Protein AF-0000000066512842 (afdb_homodimer)

Solvent-accessible surface area (backbone atoms only — not comparable to full-atom values): 14320 Å² total; per-residue (Å²): 136,76,82,69,73,73,74,69,81,71,66,89,70,79,69,64,55,90,86,19,55,79,54,41,71,62,49,30,52,51,49,49,52,49,48,51,70,72,46,58,88,55,72,71,48,79,92,46,45,62,59,51,50,51,50,51,48,50,52,48,52,56,54,53,60,70,68,48,52,58,54,53,30,37,37,36,39,38,36,39,31,46,55,52,101,60,62,69,47,77,52,70,49,70,55,66,55,77,87,62,30,50,58,27,65,48,74,49,75,48,87,36,29,35,38,38,39,38,36,39,38,40,60,44,84,132,78,82,69,74,74,74,70,81,72,67,89,69,79,70,65,56,90,85,20,54,78,52,42,70,63,49,30,51,51,49,48,51,50,46,51,69,74,47,58,88,53,72,71,47,78,90,48,46,63,59,50,48,51,50,52,48,51,53,46,50,56,54,53,61,70,66,49,51,59,55,54,31,37,38,37,39,37,38,39,32,48,53,52,100,60,62,68,49,76,53,69,48,71,54,66,55,76,88,62,29,50,58,27,62,49,73,48,75,48,87,36,29,34,36,39,39,38,37,38,38,42,59,43,85

Nearest PDB structures (foldseek):
  8glv-assembly1_AS  TM=9.798E-01  e=1.163E-11  Chlamydomonas reinhardtii
  8j07-assembly1_r7  TM=9.690E-01  e=1.819E-11  Homo sapiens
  8glv-assembly1_Lr  TM=9.404E-01  e=2.505E-10  Chlamydomonas reinhardtii
  8rgi-assembly1_B  TM=9.316E-01  e=7.431E-10  Homo sapiens
  8bwy-assembly1_N  TM=9.334E-01  e=2.350E-09  Chlamydomonas reinhardtii

pLDDT: mean 86.46, std 18.34, range [25.98, 98.62]

InterPro domains:
  IPR005334 Dynein light chain Tctex-1-like [PF03645] (29-120)
  IPR005334 Dynein light chain Tctex-1-like [PTHR21255] (20-124)
  IPR038586 Tctex-1-like superfamily [G3DSA:3.30.1140.40] (26-123)

Secondary structure (DSSP, 8-state):
--------------PPPTT-S--HHHHHHHHHHHHHHHTTT----HHHHHHHHHHHHHHHHHHHHHTT-TTEEEEEEEEEEES-S--EEEEEEEES-TTT-EEEEEEEE-SSEEEEEEEEEEE--/--------------PPPTT-S--HHHHHHHHHHHHHHHTTT----HHHHHHHHHHHHHHHHHHHHHTT-TTEEEEEEEEEEESSS--EEEEEEEES-TTT-EEEEEEEE-SSEEEEEEEEEEE--

Structure (mmCIF, N/CA/C/O backbone):
data_AF-0000000066512842-model_v1
#
loop_
_entity.id
_entity.type
_entity.pdbx_description
1 polymer 'Dynein light chain'
#
loop_
_atom_site.group_PDB
_atom_site.id
_atom_site.type_symbol
_atom_site.label_atom_id
_atom_site.label_alt_id
_atom_site.label_comp_id
_atom_site.label_asym_id
_atom_site.label_entity_id
_atom_site.label_seq_id
_atom_site.pdbx_PDB_ins_code
_atom_site.Cartn_x
_atom_site.Cartn_y
_atom_site.Cartn_z
_atom_site.occupancy
_atom_site.B_iso_or_equiv
_atom_site.auth_seq_id
_atom_site.auth_comp_id
_atom_site.auth_asym_id
_atom_site.auth_atom_id
_atom_site.pdbx_PDB_model_num
ATOM 1 N N . MET A 1 1 ? 20.828 2.523 29.781 1 26.56 1 MET A N 1
ATOM 2 C CA . MET A 1 1 ? 20.906 3.518 28.719 1 26.56 1 MET A CA 1
ATOM 3 C C . MET A 1 1 ? 19.688 3.434 27.797 1 26.56 1 MET A C 1
ATOM 5 O O . MET A 1 1 ? 19.625 2.574 26.922 1 26.56 1 MET A O 1
ATOM 9 N N . THR A 1 2 ? 18.5 3.771 28.406 1 30.31 2 THR A N 1
ATOM 10 C CA . THR A 1 2 ? 17.109 3.594 28.047 1 30.31 2 THR A CA 1
ATOM 11 C C . THR A 1 2 ? 16.797 4.32 26.734 1 30.31 2 THR A C 1
ATOM 13 O O . THR A 1 2 ? 17.125 5.496 26.578 1 30.31 2 THR A O 1
ATOM 16 N N . ASN A 1 3 ? 17.062 3.697 25.625 1 31.64 3 ASN A N 1
ATOM 17 C CA . ASN A 1 3 ? 16.891 4.289 24.297 1 31.64 3 ASN A CA 1
ATOM 18 C C . ASN A 1 3 ? 15.609 5.117 24.219 1 31.64 3 ASN A C 1
ATOM 20 O O . ASN A 1 3 ? 14.508 4.562 24.219 1 31.64 3 ASN A O 1
ATOM 24 N N . GLU A 1 4 ? 15.523 6.258 24.953 1 27.8 4 GLU A N 1
ATOM 25 C CA . GLU A 1 4 ? 14.414 7.211 25.031 1 27.8 4 GLU A CA 1
ATOM 26 C C . GLU A 1 4 ? 14.008 7.695 23.641 1 27.8 4 GLU A C 1
ATOM 28 O O . GLU A 1 4 ? 14.812 8.305 22.922 1 27.8 4 GLU A O 1
ATOM 33 N N . TYR A 1 5 ? 13.438 6.852 22.859 1 36.25 5 TYR A N 1
ATOM 34 C CA . TYR A 1 5 ? 12.766 7.301 21.641 1 36.25 5 TYR A CA 1
ATOM 35 C C . TYR A 1 5 ? 12.055 8.625 21.859 1 36.25 5 TYR A C 1
ATOM 37 O O . TYR A 1 5 ? 11.266 8.766 22.812 1 36.25 5 TYR A O 1
ATOM 45 N N . TYR A 1 6 ? 12.75 9.688 21.969 1 33.19 6 TYR A N 1
ATOM 46 C CA . TYR A 1 6 ? 12.172 11.008 22.172 1 33.19 6 TYR A CA 1
ATOM 47 C C . TYR A 1 6 ? 10.93 11.211 21.312 1 33.19 6 TYR A C 1
ATOM 49 O O . TYR A 1 6 ? 10.977 11.039 20.094 1 33.19 6 TYR A O 1
ATOM 57 N N . GLU A 1 7 ? 9.797 10.883 21.875 1 37.22 7 GLU A N 1
ATOM 58 C CA . GLU A 1 7 ? 8.477 11.258 21.375 1 37.22 7 GLU A CA 1
ATOM 59 C C . GLU A 1 7 ? 8.422 12.742 21.016 1 37.22 7 GLU A C 1
ATOM 61 O O . GLU A 1 7 ? 8.617 13.602 21.875 1 37.22 7 GLU A O 1
ATOM 66 N N . ALA A 1 8 ? 9.07 13.156 19.984 1 40.56 8 ALA A N 1
ATOM 67 C CA . ALA A 1 8 ? 8.984 14.555 19.578 1 40.56 8 ALA A CA 1
ATOM 68 C C . ALA A 1 8 ? 7.613 15.141 19.922 1 40.56 8 ALA A C 1
ATOM 70 O O . ALA A 1 8 ? 6.594 14.461 19.797 1 40.56 8 ALA A O 1
ATOM 71 N N . ARG A 1 9 ? 7.5 16.094 20.75 1 39.47 9 ARG A N 1
ATOM 72 C CA . ARG A 1 9 ? 6.359 16.922 21.141 1 39.47 9 ARG A CA 1
ATOM 73 C C . ARG A 1 9 ? 5.539 17.328 19.922 1 39.47 9 ARG A C 1
ATOM 75 O O . ARG A 1 9 ? 6.055 17.969 19 1 39.47 9 ARG A O 1
ATOM 82 N N . ARG A 1 10 ? 4.68 16.391 19.328 1 43.25 10 ARG A N 1
ATOM 83 C CA . ARG A 1 10 ? 3.732 16.688 18.266 1 43.25 10 ARG A CA 1
ATOM 84 C C . ARG A 1 10 ? 3.029 18.016 18.516 1 43.25 10 ARG A C 1
ATOM 86 O O . ARG A 1 10 ? 2.508 18.25 19.594 1 43.25 10 ARG A O 1
ATOM 93 N N . SER A 1 11 ? 3.455 19.109 18.078 1 42.5 11 SER A N 1
ATOM 94 C CA . SER A 1 11 ? 2.607 20.297 18.156 1 42.5 11 SER A CA 1
ATOM 95 C C . SER A 1 11 ? 1.129 19.922 18.109 1 42.5 11 SER A C 1
ATOM 97 O O . SER A 1 11 ? 0.774 18.812 17.703 1 42.5 11 SER A O 1
ATOM 99 N N . SER A 1 12 ? 0.059 20.797 18.484 1 45.06 12 SER A N 1
ATOM 100 C CA . SER A 1 12 ? -1.377 20.656 18.703 1 45.06 12 SER A CA 1
ATOM 101 C C . SER A 1 12 ? -2.043 19.938 17.531 1 45.06 12 SER A C 1
ATOM 103 O O . SER A 1 12 ? -2.186 20.5 16.453 1 45.06 12 SER A O 1
ATOM 105 N N . ILE A 1 13 ? -1.678 18.734 17.156 1 54.12 13 ILE A N 1
ATOM 106 C CA . ILE A 1 13 ? -2.404 17.953 16.172 1 54.12 13 ILE A CA 1
ATOM 107 C C . ILE A 1 13 ? -3.906 18.172 16.328 1 54.12 13 ILE A C 1
ATOM 109 O O . ILE A 1 13 ? -4.461 17.969 17.406 1 54.12 13 ILE A O 1
ATOM 113 N N . THR A 1 14 ? -4.445 19.141 15.672 1 66.88 14 THR A N 1
ATOM 114 C CA . THR A 1 14 ? -5.898 19.25 15.648 1 66.88 14 THR A CA 1
ATOM 115 C C . THR A 1 14 ? -6.543 17.922 15.281 1 66.88 14 THR A C 1
ATOM 117 O O . THR A 1 14 ? -6.148 17.281 14.305 1 66.88 14 THR A O 1
ATOM 120 N N . LEU A 1 15 ? -7.008 17.188 16.234 1 73.88 15 LEU A N 1
ATOM 121 C CA . LEU A 1 15 ? -7.77 15.953 16.047 1 73.88 15 LEU A CA 1
ATOM 122 C C . LEU A 1 15 ? -8.922 16.172 15.07 1 73.88 15 LEU A C 1
ATOM 124 O O . LEU A 1 15 ? -9.406 17.281 14.914 1 73.88 15 LEU A O 1
ATOM 128 N N . PRO A 1 16 ? -9.172 15.156 14.328 1 75.56 16 PRO A N 1
ATOM 129 C CA . PRO A 1 16 ? -10.328 15.289 13.43 1 75.56 16 PRO A CA 1
ATOM 130 C C . PRO A 1 16 ? -11.594 15.734 14.156 1 75.56 16 PRO A C 1
ATOM 132 O O . PRO A 1 16 ? -11.789 15.391 15.328 1 75.56 16 PRO A O 1
ATOM 135 N N . LEU A 1 17 ? -12.328 16.516 13.469 1 79.44 17 LEU A N 1
ATOM 136 C CA . LEU A 1 17 ? -13.633 16.875 14.008 1 79.44 17 LEU A CA 1
ATOM 137 C C . LEU A 1 17 ? -14.516 15.641 14.164 1 79.44 17 LEU A C 1
ATOM 139 O O . LEU A 1 17 ? -14.336 14.648 13.461 1 79.44 17 LEU A O 1
ATOM 143 N N . PRO A 1 18 ? -15.383 15.672 15.141 1 80.06 18 PRO A N 1
ATOM 144 C CA . PRO A 1 18 ? -16.297 14.531 15.297 1 80.06 18 PRO A CA 1
ATOM 145 C C . PRO A 1 18 ? -17 14.156 13.992 1 80.06 18 PRO A C 1
ATOM 147 O O . PRO A 1 18 ? -17.484 15.039 13.273 1 80.06 18 PRO A O 1
ATOM 150 N N . GLY A 1 19 ? -16.953 12.922 13.672 1 81.69 19 GLY A N 1
ATOM 151 C CA . GLY A 1 19 ? -17.656 12.438 12.492 1 81.69 19 GLY A CA 1
ATOM 152 C C . GLY A 1 19 ? -16.797 12.484 11.234 1 81.69 19 GLY A C 1
ATOM 153 O O . GLY A 1 19 ? -17.219 12 10.18 1 81.69 19 GLY A O 1
ATOM 154 N N . THR A 1 20 ? -15.695 13.062 11.367 1 86.94 20 THR A N 1
ATOM 155 C CA . THR A 1 20 ? -14.906 13.227 10.148 1 86.94 20 THR A CA 1
ATOM 156 C C . THR A 1 20 ? -13.664 12.344 10.195 1 86.94 20 THR A C 1
ATOM 158 O O . THR A 1 20 ? -12.797 12.43 9.312 1 86.94 20 THR A O 1
ATOM 161 N N . LYS A 1 21 ? -13.656 11.531 11.18 1 92.19 21 LYS A N 1
ATOM 162 C CA . LYS A 1 21 ? -12.523 10.625 11.312 1 92.19 21 LYS A CA 1
ATOM 163 C C . LYS A 1 21 ? -12.695 9.391 10.438 1 92.19 21 LYS A C 1
ATOM 165 O O . LYS A 1 21 ? -13.812 8.898 10.266 1 92.19 21 LYS A O 1
ATOM 170 N N . PHE A 1 22 ? -11.586 8.914 10.055 1 96.31 22 PHE A N 1
ATOM 171 C CA . PHE A 1 22 ? -11.562 7.711 9.227 1 96.31 22 PHE A CA 1
ATOM 172 C C . PHE A 1 22 ? -12.164 6.531 9.984 1 96.31 22 PHE A C 1
ATOM 174 O O . PHE A 1 22 ? -11.797 6.281 11.141 1 96.31 22 PHE A O 1
ATOM 181 N N . ARG A 1 23 ? -13.031 5.77 9.336 1 96.31 23 ARG A N 1
ATOM 182 C CA . ARG A 1 23 ? -13.664 4.586 9.906 1 96.31 23 ARG A CA 1
ATOM 183 C C . ARG A 1 23 ? -13.383 3.35 9.055 1 96.31 23 ARG A C 1
ATOM 185 O O . ARG A 1 23 ? -14.062 3.105 8.055 1 96.31 23 ARG A O 1
ATOM 192 N N . PRO A 1 24 ? -12.508 2.514 9.523 1 97.38 24 PRO A N 1
ATOM 193 C CA . PRO A 1 24 ? -12.078 1.367 8.719 1 97.38 24 PRO A CA 1
ATOM 194 C C . PRO A 1 24 ? -13.242 0.454 8.328 1 97.38 24 PRO A C 1
ATOM 196 O O . PRO A 1 24 ? -13.312 -0.004 7.184 1 97.38 24 PRO A O 1
ATOM 199 N N . SER A 1 25 ? -14.148 0.183 9.234 1 97.5 25 SER A N 1
ATOM 200 C CA . SER A 1 25 ? -15.234 -0.75 8.977 1 97.5 25 SER A CA 1
ATOM 201 C C . SER A 1 25 ? -16.109 -0.265 7.828 1 97.5 25 SER A C 1
ATOM 203 O O . SER A 1 25 ? -16.562 -1.062 6.996 1 97.5 25 SER A O 1
ATOM 205 N N . VAL A 1 26 ? -16.391 0.974 7.84 1 97.69 26 VAL A N 1
ATOM 206 C CA . VAL A 1 26 ? -17.203 1.555 6.773 1 97.69 26 VAL A CA 1
ATOM 207 C C . VAL A 1 26 ? -16.469 1.409 5.438 1 97.69 26 VAL A C 1
ATOM 209 O O . VAL A 1 26 ? -17.078 0.995 4.441 1 97.69 26 VAL A O 1
ATOM 212 N N . VAL A 1 27 ? -15.211 1.73 5.418 1 98.31 27 VAL A N 1
ATOM 213 C CA . VAL A 1 27 ? -14.438 1.717 4.18 1 98.31 27 VAL A CA 1
ATOM 214 C C . VAL A 1 27 ? -14.258 0.279 3.699 1 98.31 27 VAL A C 1
ATOM 216 O O . VAL A 1 27 ? -14.258 0.019 2.492 1 98.31 27 VAL A O 1
ATOM 219 N N . VAL A 1 28 ? -14.133 -0.682 4.621 1 98.5 28 VAL A N 1
ATOM 220 C CA . VAL A 1 28 ? -14.094 -2.088 4.227 1 98.5 28 VAL A CA 1
ATOM 221 C C . VAL A 1 28 ? -15.367 -2.441 3.453 1 98.5 28 VAL A C 1
ATOM 223 O O . VAL A 1 28 ? -15.305 -3.139 2.438 1 98.5 28 VAL A O 1
ATOM 226 N N . GLY A 1 29 ? -16.469 -1.979 3.959 1 98.56 29 GLY A N 1
ATOM 227 C CA . GLY A 1 29 ? -17.719 -2.195 3.246 1 98.56 29 GLY A CA 1
ATOM 228 C C . GLY A 1 29 ? -17.719 -1.63 1.839 1 98.56 29 GLY A C 1
ATOM 229 O O . GLY A 1 29 ? -18.203 -2.268 0.904 1 98.56 29 GLY A O 1
ATOM 230 N N . VAL A 1 30 ? -17.172 -0.443 1.687 1 98.56 30 VAL A N 1
ATOM 231 C CA . VAL A 1 30 ? -17.062 0.193 0.379 1 98.56 30 VAL A CA 1
ATOM 232 C C . VAL A 1 30 ? -16.203 -0.681 -0.543 1 98.56 30 VAL A C 1
ATOM 234 O O . VAL A 1 30 ? -16.609 -0.967 -1.675 1 98.56 30 VAL A O 1
ATOM 237 N N . ILE A 1 31 ? -15.008 -1.138 -0.072 1 98.62 31 ILE A N 1
ATOM 238 C CA . ILE A 1 31 ? -14.086 -1.936 -0.866 1 98.62 31 ILE A CA 1
ATOM 239 C C . ILE A 1 31 ? -14.75 -3.242 -1.285 1 98.62 31 ILE A C 1
ATOM 241 O O . ILE A 1 31 ? -14.672 -3.643 -2.449 1 98.62 31 ILE A O 1
ATOM 245 N N . GLU A 1 32 ? -15.438 -3.85 -0.349 1 98.25 32 GLU A N 1
ATOM 246 C CA . GLU A 1 32 ? -16.125 -5.105 -0.614 1 98.25 32 GLU A CA 1
ATOM 247 C C . GLU A 1 32 ? -17.156 -4.945 -1.734 1 98.25 32 GLU A C 1
ATOM 249 O O . GLU A 1 32 ? -17.188 -5.742 -2.674 1 98.25 32 GLU A O 1
ATOM 254 N N . GLU A 1 33 ? -17.953 -3.947 -1.605 1 98.19 33 GLU A N 1
ATOM 255 C CA . GLU A 1 33 ? -19 -3.709 -2.598 1 98.19 33 GLU A CA 1
ATOM 256 C C . GLU A 1 33 ? -18.406 -3.432 -3.973 1 98.19 33 GLU A C 1
ATOM 258 O O . GLU A 1 33 ? -18.906 -3.926 -4.984 1 98.19 33 GLU A O 1
ATOM 263 N N . VAL A 1 34 ? -17.391 -2.635 -4.008 1 98.25 34 VAL A N 1
ATOM 264 C CA . VAL A 1 34 ? -16.75 -2.293 -5.273 1 98.25 34 VAL A CA 1
ATOM 265 C C . VAL A 1 34 ? -16.172 -3.551 -5.914 1 98.25 34 VAL A C 1
ATOM 267 O O . VAL A 1 34 ? -16.344 -3.785 -7.109 1 98.25 34 VAL A O 1
ATOM 270 N N . CYS A 1 35 ? -15.461 -4.387 -5.141 1 97.56 35 CYS A N 1
ATOM 271 C CA . CYS A 1 35 ? -14.867 -5.613 -5.664 1 97.56 35 CYS A CA 1
ATOM 272 C C . CYS A 1 35 ? -15.945 -6.562 -6.176 1 97.56 35 CYS A C 1
ATOM 274 O O . CYS A 1 35 ? -15.797 -7.148 -7.25 1 97.56 35 CYS A O 1
ATOM 276 N N . ARG A 1 36 ? -16.969 -6.703 -5.422 1 96.62 36 ARG A N 1
ATOM 277 C CA . ARG A 1 36 ? -18.062 -7.586 -5.836 1 96.62 36 ARG A CA 1
ATOM 278 C C . ARG A 1 36 ? -18.688 -7.105 -7.141 1 96.62 36 ARG A C 1
ATOM 280 O O . ARG A 1 36 ? -19 -7.914 -8.016 1 96.62 36 ARG A O 1
ATOM 287 N N . SER A 1 37 ? -18.891 -5.844 -7.246 1 96.62 37 SER A N 1
ATOM 288 C CA . SER A 1 37 ? -19.547 -5.266 -8.406 1 96.62 37 SER A CA 1
ATOM 289 C C . SER A 1 37 ? -18.656 -5.324 -9.648 1 96.62 37 SER A C 1
ATOM 291 O O . SER A 1 37 ? -19.125 -5.684 -10.734 1 96.62 37 SER A O 1
ATOM 293 N N . LEU A 1 38 ? -17.375 -5.023 -9.555 1 96.75 38 LEU A N 1
ATOM 294 C CA . LEU A 1 38 ? -16.5 -4.859 -10.711 1 96.75 38 LEU A CA 1
ATOM 295 C C . LEU A 1 38 ? -15.867 -6.191 -11.094 1 96.75 38 LEU A C 1
ATOM 297 O O . LEU A 1 38 ? -15.594 -6.43 -12.273 1 96.75 38 LEU A O 1
ATOM 301 N N . VAL A 1 39 ? -15.484 -7.078 -10.164 1 94.81 39 VAL A N 1
ATOM 302 C CA . VAL A 1 39 ? -14.836 -8.352 -10.461 1 94.81 39 VAL A CA 1
ATOM 303 C C . VAL A 1 39 ? -15.883 -9.406 -10.781 1 94.81 39 VAL A C 1
ATOM 305 O O . VAL A 1 39 ? -15.844 -10.031 -11.852 1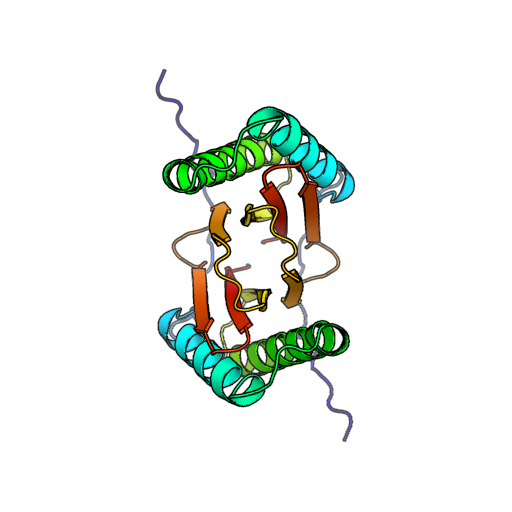 94.81 39 VAL A O 1
ATOM 308 N N . GLY A 1 40 ? -16.891 -9.492 -9.852 1 87.38 40 GLY A N 1
ATOM 309 C CA . GLY A 1 40 ? -17.938 -10.469 -10.094 1 87.38 40 GLY A CA 1
ATOM 310 C C . GLY A 1 40 ? -17.406 -11.82 -10.531 1 87.38 40 GLY A C 1
ATOM 311 O O . GLY A 1 40 ? -16.531 -12.398 -9.867 1 87.38 40 GLY A O 1
ATOM 312 N N . ASP A 1 41 ? -17.906 -12.352 -11.68 1 85.31 41 ASP A N 1
ATOM 313 C CA . ASP A 1 41 ? -17.484 -13.648 -12.195 1 85.31 41 ASP A CA 1
ATOM 314 C C . ASP A 1 41 ? -16.609 -13.492 -13.43 1 85.31 41 ASP A C 1
ATOM 316 O O . ASP A 1 41 ? -16.531 -14.398 -14.273 1 85.31 41 ASP A O 1
ATOM 320 N N . ARG A 1 42 ? -15.914 -12.383 -13.484 1 88.5 42 ARG A N 1
ATOM 321 C CA . ARG A 1 42 ? -15.023 -12.102 -14.617 1 88.5 42 ARG A CA 1
ATOM 322 C C . ARG A 1 42 ? -13.883 -13.109 -14.68 1 88.5 42 ARG A C 1
ATOM 324 O O . ARG A 1 42 ? -13.336 -13.5 -13.641 1 88.5 42 ARG A O 1
ATOM 331 N N . PRO A 1 43 ? -13.641 -13.586 -15.906 1 90.19 43 PRO A N 1
ATOM 332 C CA . PRO A 1 43 ? -12.422 -14.383 -16.031 1 90.19 43 PRO A CA 1
ATOM 333 C C . PRO A 1 43 ? -11.156 -13.555 -15.852 1 90.19 43 PRO A C 1
ATOM 335 O O . PRO A 1 43 ? -11.195 -12.328 -15.969 1 90.19 43 PRO A O 1
ATOM 338 N N . TYR A 1 44 ? -10.125 -14.258 -15.508 1 89.81 44 TYR A N 1
ATOM 339 C CA . TYR A 1 44 ? -8.82 -13.594 -15.469 1 89.81 44 TYR A CA 1
ATOM 340 C C . TYR A 1 44 ? -8.258 -13.422 -16.875 1 89.81 44 TYR A C 1
ATOM 342 O O . TYR A 1 44 ? -7.926 -14.406 -17.547 1 89.81 44 TYR A O 1
ATOM 350 N N . VAL A 1 45 ? -8.234 -12.195 -17.312 1 89.56 45 VAL A N 1
ATOM 351 C CA . VAL A 1 45 ? -7.625 -11.859 -18.594 1 89.56 45 VAL A CA 1
ATOM 352 C C . VAL A 1 45 ? -6.477 -10.883 -18.375 1 89.56 45 VAL A C 1
ATOM 354 O O . VAL A 1 45 ? -6.699 -9.719 -18.031 1 89.56 45 VAL A O 1
ATOM 357 N N . TYR A 1 46 ? -5.316 -11.258 -18.625 1 85.56 46 TYR A N 1
ATOM 358 C CA . TYR A 1 46 ? -4.094 -10.539 -18.281 1 85.56 46 TYR A CA 1
ATOM 359 C C . TYR A 1 46 ? -4.129 -9.117 -18.828 1 85.56 46 TYR A C 1
ATOM 361 O O . TYR A 1 46 ? -3.818 -8.164 -18.109 1 85.56 46 TYR A O 1
ATOM 369 N N . ASP A 1 47 ? -4.543 -9 -20.062 1 89.44 47 ASP A N 1
ATOM 370 C CA . ASP A 1 47 ? -4.492 -7.707 -20.734 1 89.44 47 ASP A CA 1
ATOM 371 C C . ASP A 1 47 ? -5.562 -6.762 -20.203 1 89.44 47 ASP A C 1
ATOM 373 O O . ASP A 1 47 ? -5.551 -5.566 -20.5 1 89.44 47 ASP A O 1
ATOM 377 N N . GLU A 1 48 ? -6.426 -7.316 -19.375 1 92.5 48 GLU A N 1
ATOM 378 C CA . GLU A 1 48 ? -7.527 -6.496 -18.891 1 92.5 48 GLU A CA 1
ATOM 379 C C . GLU A 1 48 ? -7.371 -6.191 -17.391 1 92.5 48 GLU A C 1
ATOM 381 O O . GLU A 1 48 ? -8.156 -5.43 -16.828 1 92.5 48 GLU A O 1
ATOM 386 N N . ILE A 1 49 ? -6.406 -6.727 -16.844 1 93.25 49 ILE A N 1
ATOM 387 C CA . ILE A 1 49 ? -6.262 -6.641 -15.391 1 93.25 49 ILE A CA 1
ATOM 388 C C . ILE A 1 49 ? -5.863 -5.223 -14.992 1 93.25 49 ILE A C 1
ATOM 390 O O . ILE A 1 49 ? -6.348 -4.695 -13.984 1 93.25 49 ILE A O 1
ATOM 394 N N . GLN A 1 50 ? -5.07 -4.633 -15.773 1 94.06 50 GLN A N 1
ATOM 395 C CA . GLN A 1 50 ? -4.648 -3.275 -15.453 1 94.06 50 GLN A CA 1
ATOM 396 C C . GLN A 1 50 ? -5.832 -2.314 -15.445 1 94.06 50 GLN A C 1
ATOM 398 O O . GLN A 1 50 ? -5.934 -1.447 -14.578 1 94.06 50 GLN A O 1
ATOM 403 N N . VAL A 1 51 ? -6.617 -2.447 -16.453 1 95.38 51 VAL A N 1
ATOM 404 C CA . VAL A 1 51 ? -7.801 -1.603 -16.547 1 95.38 51 VAL A CA 1
ATOM 405 C C . VAL A 1 51 ? -8.719 -1.858 -15.359 1 95.38 51 VAL A C 1
ATOM 407 O O . VAL A 1 51 ? -9.258 -0.918 -14.773 1 95.38 51 VAL A O 1
ATOM 410 N N . LEU A 1 52 ? -8.898 -3.145 -15.047 1 96.06 52 LEU A N 1
ATOM 411 C CA . LEU A 1 52 ? -9.727 -3.518 -13.914 1 96.06 52 LEU A CA 1
ATOM 412 C C . LEU A 1 52 ? -9.203 -2.895 -12.625 1 96.06 52 LEU A C 1
ATOM 414 O O . LEU A 1 52 ? -9.977 -2.357 -11.828 1 96.06 52 LEU A O 1
ATOM 418 N N . ILE A 1 53 ? -7.945 -2.906 -12.406 1 97.38 53 ILE A N 1
ATOM 419 C CA . ILE A 1 53 ? -7.328 -2.324 -11.219 1 97.38 53 ILE A CA 1
ATOM 420 C C . ILE A 1 53 ? -7.605 -0.825 -11.172 1 97.38 53 ILE A C 1
ATOM 422 O O . ILE A 1 53 ? -7.977 -0.288 -10.125 1 97.38 53 ILE A O 1
ATOM 426 N N . LYS A 1 54 ? -7.418 -0.175 -12.266 1 96.62 54 LYS A N 1
ATOM 427 C CA . LYS A 1 54 ? -7.672 1.261 -12.336 1 96.62 54 LYS A CA 1
ATOM 428 C C . LYS A 1 54 ? -9.117 1.584 -11.977 1 96.62 54 LYS A C 1
ATOM 430 O O . LYS A 1 54 ? -9.383 2.551 -11.258 1 96.62 54 LYS A O 1
ATOM 435 N N . GLU A 1 55 ? -9.992 0.791 -12.484 1 97.25 55 GLU A N 1
ATOM 436 C CA . GLU A 1 55 ? -11.414 0.987 -12.203 1 97.25 55 GLU A CA 1
ATOM 437 C C . GLU A 1 55 ? -11.711 0.799 -10.719 1 97.25 55 GLU A C 1
ATOM 439 O O . GLU A 1 55 ? -12.453 1.581 -10.117 1 97.25 55 GLU A O 1
ATOM 444 N N . ILE A 1 56 ? -11.141 -0.227 -10.156 1 98 56 ILE A N 1
ATOM 445 C CA . ILE A 1 56 ? -11.328 -0.507 -8.742 1 98 56 ILE A CA 1
ATOM 446 C C . ILE A 1 56 ? -10.812 0.663 -7.906 1 98 56 ILE A C 1
ATOM 448 O O . ILE A 1 56 ? -11.516 1.18 -7.039 1 98 56 ILE A O 1
ATOM 452 N N . CYS A 1 57 ? -9.664 1.122 -8.188 1 97.81 57 CYS A N 1
ATOM 453 C CA . CYS A 1 57 ? -9.078 2.236 -7.457 1 97.81 57 CYS A CA 1
ATOM 454 C C . CYS A 1 57 ? -9.938 3.488 -7.582 1 97.81 57 CYS A C 1
ATOM 456 O O . CYS A 1 57 ? -10.242 4.141 -6.582 1 97.81 57 CYS A O 1
ATOM 458 N N . SER A 1 58 ? -10.289 3.781 -8.781 1 97.19 58 SER A N 1
ATOM 459 C CA . SER A 1 58 ? -11.055 4.992 -9.055 1 97.19 58 SER A CA 1
ATOM 460 C C . SER A 1 58 ? -12.398 4.969 -8.32 1 97.19 58 SER A C 1
ATOM 462 O O . SER A 1 58 ? -12.773 5.949 -7.684 1 97.19 58 SER A O 1
ATOM 464 N N . GLU A 1 59 ? -13.047 3.867 -8.422 1 98.12 59 GLU A N 1
ATOM 465 C CA . GLU A 1 59 ? -14.352 3.752 -7.781 1 98.12 59 GLU A CA 1
ATOM 466 C C . GLU A 1 59 ? -14.234 3.854 -6.262 1 98.12 59 GLU A C 1
ATOM 468 O O . GLU A 1 59 ? -15.031 4.535 -5.617 1 98.12 59 GLU A O 1
ATOM 473 N N . ILE A 1 60 ? -13.273 3.203 -5.676 1 98.31 60 ILE A N 1
ATOM 474 C CA . ILE A 1 60 ? -13.07 3.256 -4.234 1 98.31 60 ILE A CA 1
ATOM 475 C C . ILE A 1 60 ? -12.766 4.691 -3.809 1 98.31 60 ILE A C 1
ATOM 477 O O . ILE A 1 60 ? -13.352 5.195 -2.848 1 98.31 60 ILE A O 1
ATOM 481 N N . GLN A 1 61 ? -11.898 5.332 -4.504 1 96.62 61 GLN A N 1
ATOM 482 C CA . GLN A 1 61 ? -11.531 6.703 -4.172 1 96.62 61 GLN A CA 1
ATOM 483 C C . GLN A 1 61 ? -12.742 7.633 -4.246 1 96.62 61 GLN A C 1
ATOM 485 O O . GLN A 1 61 ? -12.945 8.469 -3.365 1 96.62 61 GLN A O 1
ATOM 490 N N . GLN A 1 62 ? -13.492 7.457 -5.289 1 96.94 62 GLN A N 1
ATOM 491 C CA . GLN A 1 62 ? -14.68 8.281 -5.445 1 96.94 62 GLN A CA 1
ATOM 492 C C . GLN A 1 62 ? -15.641 8.094 -4.273 1 96.94 62 GLN A C 1
ATOM 494 O O . GLN A 1 62 ? -16.156 9.07 -3.729 1 96.94 62 GLN A O 1
ATOM 499 N N . ARG A 1 63 ? -15.844 6.934 -3.889 1 97.44 63 ARG A N 1
ATOM 500 C CA . ARG A 1 63 ? -16.781 6.637 -2.811 1 97.44 63 ARG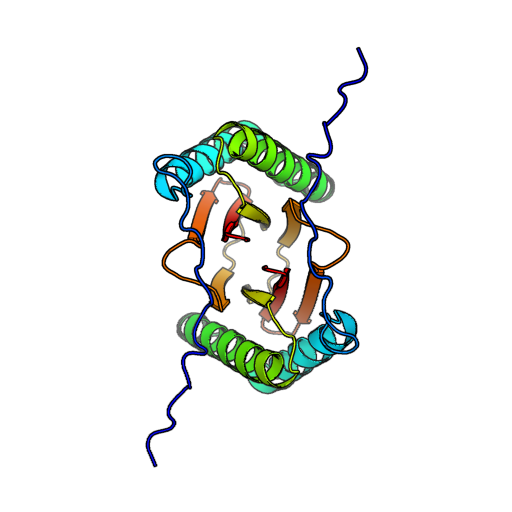 A CA 1
ATOM 501 C C . ARG A 1 63 ? -16.234 7.098 -1.465 1 97.44 63 ARG A C 1
ATOM 503 O O . ARG A 1 63 ? -16.969 7.617 -0.629 1 97.44 63 ARG A O 1
ATOM 510 N N . VAL A 1 64 ? -14.969 6.918 -1.225 1 96.62 64 VAL A N 1
ATOM 511 C CA . VAL A 1 64 ? -14.359 7.297 0.042 1 96.62 64 VAL A CA 1
ATOM 512 C C . VAL A 1 64 ? -14.383 8.812 0.195 1 96.62 64 VAL A C 1
ATOM 514 O O . VAL A 1 64 ? -14.602 9.328 1.294 1 96.62 64 VAL A O 1
ATOM 517 N N . VAL A 1 65 ? -14.156 9.547 -0.861 1 94.44 65 VAL A N 1
ATOM 518 C CA . VAL A 1 65 ? -14.195 11.008 -0.834 1 94.44 65 VAL A CA 1
ATOM 519 C C . VAL A 1 65 ? -15.594 11.477 -0.429 1 94.44 65 VAL A C 1
ATOM 521 O O . VAL A 1 65 ? -15.734 12.461 0.296 1 94.44 65 VAL A O 1
ATOM 524 N N . ARG A 1 66 ? -16.531 10.734 -0.877 1 95.38 66 ARG A N 1
ATOM 525 C CA . ARG A 1 66 ? -17.922 11.102 -0.622 1 95.38 66 ARG A CA 1
ATOM 526 C C . ARG A 1 66 ? -18.297 10.852 0.833 1 95.38 66 ARG A C 1
ATOM 528 O O . ARG A 1 66 ? -19.328 11.336 1.308 1 95.38 66 ARG A O 1
ATOM 535 N N . LEU A 1 67 ? -17.531 10.094 1.573 1 94.94 67 LEU A N 1
ATOM 536 C CA . LEU A 1 67 ? -17.797 9.812 2.979 1 94.94 67 LEU A CA 1
ATOM 537 C C . LEU A 1 67 ? -17.484 11.023 3.848 1 94.94 67 LEU A C 1
ATOM 539 O O . LEU A 1 67 ? -17.906 11.094 5.004 1 94.94 67 LEU A O 1
ATOM 543 N N . GLY A 1 68 ? -16.641 11.945 3.383 1 91.81 68 GLY A N 1
ATOM 544 C CA . GLY A 1 68 ? -16.438 13.227 4.035 1 91.81 68 GLY A CA 1
ATOM 545 C C . GLY A 1 68 ? -15.344 13.195 5.09 1 91.81 68 GLY A C 1
ATOM 546 O O . GLY A 1 68 ? -15.398 13.938 6.07 1 91.81 68 GLY A O 1
ATOM 547 N N . TYR A 1 69 ? -14.453 12.32 4.992 1 93 69 TYR A N 1
ATOM 548 C CA . TYR A 1 69 ? -13.312 12.344 5.898 1 93 69 TYR A CA 1
ATOM 549 C C . TYR A 1 69 ? -12.445 13.57 5.645 1 93 69 TYR A C 1
ATOM 551 O O . TYR A 1 69 ? -11.828 13.703 4.586 1 93 69 TYR A O 1
ATOM 559 N N . GLU A 1 70 ? -12.383 14.438 6.609 1 90.06 70 GLU A N 1
ATOM 560 C CA . GLU A 1 70 ? -11.672 15.703 6.422 1 90.06 70 GLU A CA 1
ATOM 561 C C . GLU A 1 70 ? -10.195 15.562 6.781 1 90.06 70 GLU A C 1
ATOM 563 O O . GLU A 1 70 ? -9.852 14.922 7.773 1 90.06 70 GLU A O 1
ATOM 568 N N . ARG A 1 71 ? -9.344 16.125 5.949 1 91.06 71 ARG A N 1
ATOM 569 C CA . ARG A 1 71 ? -7.91 16.234 6.188 1 91.06 71 ARG A CA 1
ATOM 570 C C . ARG A 1 71 ? -7.238 14.875 6.168 1 91.06 71 ARG A C 1
ATOM 572 O O . ARG A 1 71 ? -6.434 14.555 7.051 1 91.06 71 ARG A O 1
ATOM 579 N N . TYR A 1 72 ? -7.691 14.102 5.316 1 94.69 72 TYR A N 1
ATOM 580 C CA . TYR A 1 72 ? -7.039 12.812 5.117 1 94.69 72 TYR A CA 1
ATOM 581 C C . TYR A 1 72 ? -6.43 12.719 3.723 1 94.69 72 TYR A C 1
ATOM 583 O O . TYR A 1 72 ? -7.012 13.211 2.752 1 94.69 72 TYR A O 1
ATOM 591 N N . LYS A 1 73 ? -5.312 12.164 3.623 1 95.5 73 LYS A N 1
ATOM 592 C CA . LYS A 1 73 ? -4.742 11.641 2.385 1 95.5 73 LYS A CA 1
ATOM 593 C C . LYS A 1 73 ? -4.977 10.141 2.266 1 95.5 73 LYS A C 1
ATOM 595 O O . LYS A 1 73 ? -4.926 9.414 3.264 1 95.5 73 LYS A O 1
ATOM 600 N N . PHE A 1 74 ? -5.219 9.688 1.099 1 97.31 74 PHE A N 1
ATOM 601 C CA . PHE A 1 74 ? -5.547 8.273 0.905 1 97.31 74 PHE A CA 1
ATOM 602 C C . PHE A 1 74 ? -4.586 7.629 -0.086 1 97.31 74 PHE A C 1
ATOM 604 O O . PHE A 1 74 ? -4.184 8.258 -1.067 1 97.31 74 PHE A O 1
ATOM 611 N N . VAL A 1 75 ? -4.277 6.438 0.175 1 97.38 75 VAL A N 1
ATOM 612 C CA . VAL A 1 75 ? -3.568 5.559 -0.751 1 97.38 75 VAL A CA 1
ATOM 613 C C . VAL A 1 75 ? -4.352 4.262 -0.937 1 97.38 75 VAL A C 1
ATOM 615 O O . VAL A 1 75 ? -4.684 3.586 0.04 1 97.38 75 VAL A O 1
ATOM 618 N N . THR A 1 76 ? -4.664 3.947 -2.131 1 98.06 76 THR A N 1
ATOM 619 C CA . THR A 1 76 ? -5.301 2.672 -2.434 1 98.06 76 THR A CA 1
ATOM 620 C C . THR A 1 76 ? -4.34 1.754 -3.188 1 98.06 76 THR A C 1
ATOM 622 O O . THR A 1 76 ? -3.77 2.146 -4.207 1 98.06 76 THR A O 1
ATOM 625 N N . HIS A 1 77 ? -4.094 0.623 -2.697 1 97.56 77 HIS A N 1
ATOM 626 C CA . HIS A 1 77 ? -3.217 -0.388 -3.279 1 97.56 77 HIS A CA 1
ATOM 627 C C . HIS A 1 77 ? -3.998 -1.646 -3.65 1 97.56 77 HIS A C 1
ATOM 629 O O . HIS A 1 77 ? -4.664 -2.24 -2.801 1 97.56 77 HIS A O 1
ATOM 635 N N . VAL A 1 78 ? -3.902 -2.078 -4.918 1 97.38 78 VAL A N 1
ATOM 636 C CA . VAL A 1 78 ? -4.656 -3.232 -5.391 1 97.38 78 VAL A CA 1
ATOM 637 C C . VAL A 1 78 ? -3.703 -4.266 -5.984 1 97.38 78 VAL A C 1
ATOM 639 O O . VAL A 1 78 ? -2.828 -3.926 -6.785 1 97.38 78 VAL A O 1
ATOM 642 N N . THR A 1 79 ? -3.867 -5.484 -5.602 1 94.56 79 THR A N 1
ATOM 643 C CA . THR A 1 79 ? -3.15 -6.633 -6.148 1 94.56 79 THR A CA 1
ATOM 644 C C . THR A 1 79 ? -4.129 -7.664 -6.703 1 94.56 79 THR A C 1
ATOM 646 O O . THR A 1 79 ? -5.039 -8.109 -6.004 1 94.56 79 THR A O 1
ATOM 649 N N . ILE A 1 80 ? -3.939 -8.031 -7.906 1 92.56 80 ILE A N 1
ATOM 650 C CA . ILE A 1 80 ? -4.746 -9.094 -8.508 1 92.56 80 ILE A CA 1
ATOM 651 C C . ILE A 1 80 ? -3.846 -10.242 -8.953 1 92.56 80 ILE A C 1
ATOM 653 O O . ILE A 1 80 ? -2.828 -10.016 -9.609 1 92.56 80 ILE A O 1
ATOM 657 N N . THR A 1 81 ? -4.242 -11.422 -8.609 1 88.69 81 THR A N 1
ATOM 658 C CA . THR A 1 81 ? -3.508 -12.625 -8.992 1 88.69 81 THR A CA 1
ATOM 659 C C . THR A 1 81 ? -4.445 -13.641 -9.633 1 88.69 81 THR A C 1
ATOM 661 O O . THR A 1 81 ? -5.629 -13.703 -9.297 1 88.69 81 THR A O 1
ATOM 664 N N . GLU A 1 82 ? -3.846 -14.391 -10.555 1 86.56 82 GLU A N 1
ATOM 665 C CA . GLU A 1 82 ? -4.602 -15.523 -11.086 1 86.56 82 GLU A CA 1
ATOM 666 C C . GLU A 1 82 ? -4.824 -16.578 -10.008 1 86.56 82 GLU A C 1
ATOM 668 O O . GLU A 1 82 ? -3.943 -16.828 -9.18 1 86.56 82 GLU A O 1
ATOM 673 N N . ALA A 1 83 ? -6.082 -17.094 -9.906 1 78.88 83 ALA A N 1
ATOM 674 C CA . ALA A 1 83 ? -6.426 -18.094 -8.898 1 78.88 83 ALA A CA 1
ATOM 675 C C . ALA A 1 83 ? -5.594 -19.359 -9.078 1 78.88 83 ALA A C 1
ATOM 677 O O . ALA A 1 83 ? -6.008 -20.281 -9.789 1 78.88 83 ALA A O 1
ATOM 678 N N . ALA A 1 84 ? -4.277 -19.141 -9.062 1 69.62 84 ALA A N 1
ATOM 679 C CA . ALA A 1 84 ? -3.451 -20.344 -9.094 1 69.62 84 ALA A CA 1
ATOM 680 C C . ALA A 1 84 ? -2.967 -20.703 -7.695 1 69.62 84 ALA A C 1
ATOM 682 O O . ALA A 1 84 ? -3.018 -19.891 -6.777 1 69.62 84 ALA A O 1
ATOM 683 N N . HIS A 1 85 ? -2.947 -21.953 -7.234 1 60.03 85 HIS A N 1
ATOM 684 C CA . HIS A 1 85 ? -2.506 -22.5 -5.957 1 60.03 85 HIS A CA 1
ATOM 685 C C . HIS A 1 85 ? -1.244 -21.812 -5.461 1 60.03 85 HIS A C 1
ATOM 687 O O . HIS A 1 85 ? -0.343 -22.453 -4.922 1 60.03 85 HIS A O 1
ATOM 693 N N . GLN A 1 86 ? -1.16 -20.516 -5.777 1 64.44 86 GLN A N 1
ATOM 694 C CA . GLN A 1 86 ? 0.13 -19.953 -5.395 1 64.44 86 GLN A CA 1
ATOM 695 C C . GLN A 1 86 ? 0.039 -19.219 -4.055 1 64.44 86 GLN A C 1
ATOM 697 O O . GLN A 1 86 ? -1.003 -18.656 -3.719 1 64.44 86 GLN A O 1
ATOM 702 N N . GLY A 1 87 ? 0.918 -19.594 -3.18 1 77.12 87 GLY A N 1
ATOM 703 C CA . GLY A 1 87 ? 1.065 -19 -1.86 1 77.12 87 GLY A CA 1
ATOM 704 C C . GLY A 1 87 ? 1.432 -17.531 -1.906 1 77.12 87 GLY A C 1
ATOM 705 O O . GLY A 1 87 ? 2.467 -17.156 -2.463 1 77.12 87 GLY A O 1
ATOM 706 N N . MET A 1 88 ? 0.574 -16.562 -1.726 1 83.94 88 MET A N 1
ATOM 707 C CA . MET A 1 88 ? 0.803 -15.133 -1.602 1 83.94 88 MET A CA 1
ATOM 708 C C . MET A 1 88 ? 0.609 -14.672 -0.16 1 83.94 88 MET A C 1
ATOM 710 O O . MET A 1 88 ? -0.331 -15.102 0.511 1 83.94 88 MET A O 1
ATOM 714 N N . ARG A 1 89 ? 1.598 -13.945 0.261 1 90.5 89 ARG A N 1
ATOM 715 C CA . ARG A 1 89 ? 1.486 -13.297 1.562 1 90.5 89 ARG A CA 1
ATOM 716 C C . ARG A 1 89 ? 1.683 -11.789 1.441 1 90.5 89 ARG A C 1
ATOM 718 O O . ARG A 1 89 ? 2.568 -11.328 0.719 1 90.5 89 ARG A O 1
ATOM 725 N N . ILE A 1 90 ? 0.792 -11.102 2.125 1 92.94 90 ILE A N 1
ATOM 726 C CA . ILE A 1 90 ? 0.826 -9.641 2.078 1 92.94 90 ILE A CA 1
ATOM 727 C C . ILE A 1 90 ? 0.833 -9.078 3.498 1 92.94 90 ILE A C 1
ATOM 729 O O . ILE A 1 90 ? 0.103 -9.562 4.367 1 92.94 90 ILE A O 1
ATOM 733 N N . ALA A 1 91 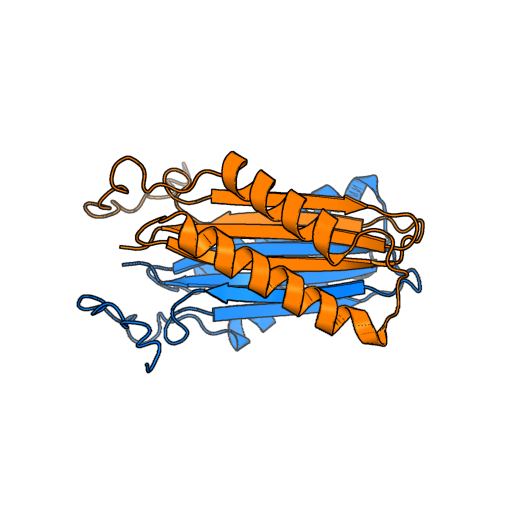? 1.673 -8.086 3.736 1 92.62 91 ALA A N 1
ATOM 734 C CA . ALA A 1 91 ? 1.629 -7.34 4.988 1 92.62 91 ALA A CA 1
ATOM 735 C C . ALA A 1 91 ? 2.078 -5.895 4.781 1 92.62 91 ALA A C 1
ATOM 737 O O . ALA A 1 91 ? 2.717 -5.574 3.777 1 92.62 91 ALA A O 1
ATOM 738 N N . SER A 1 92 ? 1.673 -5.109 5.699 1 93.81 92 SER A N 1
ATOM 739 C CA . SER A 1 92 ? 2.062 -3.703 5.684 1 93.81 92 SER A CA 1
ATOM 740 C C . SER A 1 92 ? 2.396 -3.203 7.086 1 93.81 92 SER A C 1
ATOM 742 O O . SER A 1 92 ? 1.941 -3.775 8.078 1 93.81 92 SER A O 1
ATOM 744 N N . ARG A 1 93 ? 3.203 -2.199 7.062 1 92.81 93 ARG A N 1
ATOM 745 C CA . ARG A 1 93 ? 3.539 -1.529 8.312 1 92.81 93 ARG A CA 1
ATOM 746 C C . ARG A 1 93 ? 3.539 -0.014 8.141 1 92.81 93 ARG A C 1
ATOM 748 O O . ARG A 1 93 ? 4.012 0.501 7.129 1 92.81 93 ARG A O 1
ATOM 755 N N . GLY A 1 94 ? 2.957 0.576 9.109 1 93.31 94 GLY A N 1
ATOM 756 C CA . GLY A 1 94 ? 2.904 2.029 9.094 1 93.31 94 GLY A CA 1
ATOM 757 C C . GLY A 1 94 ? 3.789 2.666 10.148 1 93.31 94 GLY A C 1
ATOM 758 O O . GLY A 1 94 ? 3.906 2.152 11.266 1 93.31 94 GLY A O 1
ATOM 759 N N . LEU A 1 95 ? 4.484 3.66 9.781 1 92.69 95 LEU A N 1
ATOM 760 C CA . LEU A 1 95 ? 5.066 4.637 10.695 1 92.69 95 LEU A CA 1
ATOM 761 C C . LEU A 1 95 ? 4.273 5.938 10.68 1 92.69 95 LEU A C 1
ATOM 763 O O . LEU A 1 95 ? 4.566 6.84 9.898 1 92.69 95 LEU A O 1
ATOM 767 N N . TRP A 1 96 ? 3.127 5.945 11.43 1 91.5 96 TRP A N 1
ATOM 768 C CA . TRP A 1 96 ? 2.131 7.012 11.422 1 91.5 96 TRP A CA 1
ATOM 769 C C . TRP A 1 96 ? 1.46 7.145 12.781 1 91.5 96 TRP A C 1
ATOM 771 O O . TRP A 1 96 ? 1.895 6.527 13.758 1 91.5 96 TRP A O 1
ATOM 781 N N . ASP A 1 97 ? 0.577 8.07 12.875 1 91.25 97 ASP A N 1
ATOM 782 C CA . ASP A 1 97 ? -0.153 8.266 14.117 1 91.25 97 ASP A CA 1
ATOM 783 C C . ASP A 1 97 ? -1.317 7.289 14.242 1 91.25 97 ASP A C 1
ATOM 785 O O . ASP A 1 97 ? -2.326 7.426 13.547 1 91.25 97 ASP A O 1
ATOM 789 N N . PRO A 1 98 ? -1.168 6.355 15.102 1 91.31 98 PRO A N 1
ATOM 790 C CA . PRO A 1 98 ? -2.191 5.309 15.18 1 91.31 98 PRO A CA 1
ATOM 791 C C . PRO A 1 98 ? -3.527 5.832 15.703 1 91.31 98 PRO A C 1
ATOM 793 O O . PRO A 1 98 ? -4.543 5.133 15.633 1 91.31 98 PRO A O 1
ATOM 796 N N . VAL A 1 99 ? -3.6 7 16.188 1 89.62 99 VAL A N 1
ATOM 797 C CA . VAL A 1 99 ? -4.84 7.559 16.719 1 89.62 99 VAL A CA 1
ATOM 798 C C . VAL A 1 99 ? -5.699 8.078 15.57 1 89.62 99 VAL A C 1
ATOM 800 O O . VAL A 1 99 ? -6.926 7.926 15.586 1 89.62 99 VAL A O 1
ATOM 803 N N . THR A 1 100 ? -5.102 8.656 14.562 1 92.44 100 THR A N 1
ATOM 804 C CA . THR A 1 100 ? -5.848 9.336 13.508 1 92.44 100 THR A CA 1
ATOM 805 C C . THR A 1 100 ? -5.719 8.586 12.188 1 92.44 100 THR A C 1
ATOM 807 O O . THR A 1 100 ? -6.617 8.641 11.344 1 92.44 100 THR A O 1
ATOM 810 N N . ASP A 1 101 ? -4.637 7.93 12.023 1 95.44 101 ASP A N 1
ATOM 811 C CA . ASP A 1 101 ? -4.383 7.238 10.766 1 95.44 101 ASP A CA 1
ATOM 812 C C . ASP A 1 101 ? -4.902 5.805 10.812 1 95.44 101 ASP A C 1
ATOM 814 O O . ASP A 1 101 ? -5.117 5.25 11.891 1 95.44 101 ASP A O 1
ATOM 818 N N . GLY A 1 102 ? -5.172 5.215 9.695 1 96 102 GLY A N 1
ATOM 819 C CA . GLY A 1 102 ? -5.656 3.844 9.656 1 96 102 GLY A CA 1
ATOM 820 C C . GLY A 1 102 ? -5.688 3.262 8.258 1 96 102 GLY A C 1
ATOM 821 O O . GLY A 1 102 ? -5.195 3.879 7.309 1 96 102 GLY A O 1
ATOM 822 N N . TYR A 1 103 ? -6.195 2.025 8.25 1 97.56 103 TYR A N 1
ATOM 823 C CA . TYR A 1 103 ? -6.312 1.358 6.957 1 97.56 103 TYR A CA 1
ATOM 824 C C . TYR A 1 103 ? -7.535 0.451 6.918 1 97.56 103 TYR A C 1
ATOM 826 O O . TYR A 1 103 ? -8.078 0.092 7.965 1 97.56 103 TYR A O 1
ATOM 834 N N . ALA A 1 104 ? -7.961 0.161 5.75 1 98 104 ALA A N 1
ATOM 835 C CA . ALA A 1 104 ? -9 -0.819 5.438 1 98 104 ALA A CA 1
ATOM 836 C C . ALA A 1 104 ? -8.523 -1.797 4.367 1 98 104 ALA A C 1
ATOM 838 O O . ALA A 1 104 ? -7.945 -1.389 3.357 1 98 104 ALA A O 1
ATOM 839 N N . ALA A 1 105 ? -8.742 -3.062 4.621 1 97.75 105 ALA A N 1
ATOM 840 C CA . ALA A 1 105 ? -8.289 -4.082 3.678 1 97.75 105 ALA A CA 1
ATOM 841 C C . ALA A 1 105 ? -9.391 -5.105 3.406 1 97.75 105 ALA A C 1
ATOM 843 O O . ALA A 1 105 ? -10.188 -5.418 4.293 1 97.75 105 ALA A O 1
ATOM 844 N N . TYR A 1 106 ? -9.398 -5.59 2.227 1 97.38 106 TYR A N 1
ATOM 845 C CA . TYR A 1 106 ? -10.352 -6.617 1.815 1 97.38 106 TYR A CA 1
ATOM 846 C C . TYR A 1 106 ? -9.781 -7.465 0.686 1 97.38 106 TYR A C 1
ATOM 848 O O . TYR A 1 106 ? -9.086 -6.957 -0.195 1 97.38 106 TYR A O 1
ATOM 856 N N . THR A 1 107 ? -10.039 -8.75 0.797 1 95.25 107 THR A N 1
ATOM 857 C CA . THR A 1 107 ? -9.672 -9.68 -0.262 1 95.25 107 THR A CA 1
ATOM 858 C C . THR A 1 107 ? -10.906 -10.336 -0.859 1 95.25 107 THR A C 1
ATOM 860 O O . THR A 1 107 ? -11.758 -10.859 -0.128 1 95.25 107 THR A O 1
ATOM 863 N N . HIS A 1 108 ? -10.969 -10.203 -2.145 1 95.31 108 HIS A N 1
ATOM 864 C CA . HIS A 1 108 ? -12.031 -10.867 -2.896 1 95.31 108 HIS A CA 1
ATOM 865 C C . HIS A 1 108 ? -11.477 -12.016 -3.729 1 95.31 108 HIS A C 1
ATOM 867 O O . HIS A 1 108 ? -10.547 -11.828 -4.52 1 95.31 108 HIS A O 1
ATOM 873 N N . SER A 1 109 ? -12.109 -13.188 -3.527 1 92.12 109 SER A N 1
ATOM 874 C CA . SER A 1 109 ? -11.633 -14.359 -4.262 1 92.12 109 SER A CA 1
ATOM 875 C C . SER A 1 109 ? -12.734 -14.945 -5.133 1 92.12 109 SER A C 1
ATOM 877 O O . SER A 1 109 ? -13.859 -15.125 -4.676 1 92.12 109 SER A O 1
ATOM 879 N N . THR A 1 110 ? -12.336 -15.203 -6.352 1 91.75 110 THR A N 1
ATOM 880 C CA . THR A 1 110 ? -13.203 -15.914 -7.285 1 91.75 110 THR A CA 1
ATOM 881 C C . THR A 1 110 ? -12.539 -17.188 -7.781 1 91.75 110 THR A C 1
ATOM 883 O O . THR A 1 110 ? -11.422 -17.516 -7.359 1 91.75 110 THR A O 1
ATOM 886 N N . GLU A 1 111 ? -13.195 -17.891 -8.641 1 89.44 111 GLU A N 1
ATOM 887 C CA . GLU A 1 111 ? -12.594 -19.078 -9.234 1 89.44 111 GLU A CA 1
ATOM 888 C C . GLU A 1 111 ? -11.438 -18.703 -10.156 1 89.44 111 GLU A C 1
ATOM 890 O O . GLU A 1 111 ? -10.508 -19.5 -10.352 1 89.44 111 GLU A O 1
ATOM 895 N N . SER A 1 112 ? -11.43 -17.484 -10.672 1 88.69 112 SER A N 1
ATOM 896 C CA . SER A 1 112 ? -10.469 -17.094 -11.695 1 88.69 112 SER A CA 1
ATOM 897 C C . SER A 1 112 ? -9.352 -16.234 -11.109 1 88.69 112 SER A C 1
ATOM 899 O O . SER A 1 112 ? -8.227 -16.266 -11.602 1 88.69 112 SER A O 1
ATOM 901 N N . MET A 1 113 ? -9.664 -15.43 -10.062 1 91.5 113 MET A N 1
ATOM 902 C CA . MET A 1 113 ? -8.633 -14.508 -9.594 1 91.5 113 MET A CA 1
ATOM 903 C C . MET A 1 113 ? -8.844 -14.156 -8.133 1 91.5 113 MET A C 1
ATOM 905 O O . MET A 1 113 ? -9.938 -14.336 -7.594 1 91.5 113 MET A O 1
ATOM 909 N N . HIS A 1 114 ? -7.789 -13.734 -7.508 1 92.06 114 HIS A N 1
ATOM 910 C CA . HIS A 1 114 ? -7.793 -13.133 -6.18 1 92.06 114 HIS A CA 1
ATOM 911 C C . HIS A 1 114 ? -7.469 -11.648 -6.246 1 92.06 114 HIS A C 1
ATOM 913 O O . HIS A 1 114 ? -6.488 -11.25 -6.875 1 92.06 114 HIS A O 1
ATOM 919 N N . VAL A 1 115 ? -8.336 -10.867 -5.621 1 94.5 115 VAL A N 1
ATOM 920 C CA . VAL A 1 115 ? -8.141 -9.422 -5.59 1 94.5 115 VAL A CA 1
ATOM 921 C C . VAL A 1 115 ? -7.926 -8.961 -4.148 1 94.5 115 VAL A C 1
ATOM 923 O O . VAL A 1 115 ? -8.789 -9.164 -3.293 1 94.5 115 VAL A O 1
ATOM 926 N N . ASN A 1 116 ? -6.789 -8.375 -3.908 1 95.81 116 ASN A N 1
ATOM 927 C CA . ASN A 1 116 ? -6.516 -7.754 -2.617 1 95.81 116 ASN A CA 1
ATOM 928 C C . ASN A 1 116 ? -6.473 -6.234 -2.727 1 95.81 116 ASN A C 1
ATOM 930 O O . ASN A 1 116 ? -5.801 -5.688 -3.607 1 95.81 116 ASN A O 1
ATOM 934 N N . VAL A 1 117 ? -7.223 -5.609 -1.88 1 97.94 117 VAL A N 1
ATOM 935 C CA . VAL A 1 117 ? -7.262 -4.148 -1.844 1 97.94 117 VAL A CA 1
ATOM 936 C C . VAL A 1 117 ? -6.941 -3.66 -0.433 1 97.94 117 VAL A C 1
ATOM 938 O O . VAL A 1 117 ? -7.48 -4.18 0.547 1 97.94 117 VAL A O 1
ATOM 941 N N . VAL A 1 118 ? -6.102 -2.684 -0.339 1 98.12 118 VAL A N 1
ATOM 942 C CA . VAL A 1 118 ? -5.848 -1.995 0.922 1 98.12 118 VAL A CA 1
ATOM 943 C C . VAL A 1 118 ? -5.914 -0.485 0.71 1 98.12 118 VAL A C 1
ATOM 945 O O . VAL A 1 118 ? -5.332 0.041 -0.242 1 98.12 118 VAL A O 1
ATOM 948 N N . LEU A 1 119 ? -6.648 0.177 1.504 1 98.56 119 LEU A N 1
ATOM 949 C CA . LEU A 1 119 ? -6.691 1.635 1.519 1 98.56 119 LEU A CA 1
ATOM 950 C C . LEU A 1 119 ? -6.105 2.184 2.814 1 98.56 119 LEU A C 1
ATOM 952 O O . LEU A 1 119 ? -6.523 1.794 3.906 1 98.56 119 LEU A O 1
ATOM 956 N N . TYR A 1 120 ? -5.125 3.021 2.678 1 98.06 120 TYR A N 1
ATOM 957 C CA . TYR A 1 120 ? -4.539 3.721 3.816 1 98.06 120 TYR A CA 1
ATOM 958 C C . TYR A 1 120 ? -5.066 5.148 3.908 1 98.06 120 TYR A C 1
ATOM 960 O O . TYR A 1 120 ? -5.172 5.844 2.896 1 98.06 120 TYR A O 1
ATOM 968 N N . ALA A 1 121 ? -5.398 5.516 5.035 1 97.5 121 ALA A N 1
ATOM 969 C CA . ALA A 1 121 ? -5.852 6.871 5.32 1 97.5 121 ALA A CA 1
ATOM 970 C C . ALA A 1 121 ? -4.945 7.551 6.344 1 97.5 121 ALA A C 1
ATOM 972 O O . ALA A 1 121 ? -4.836 7.098 7.484 1 97.5 121 ALA A O 1
ATOM 973 N N . LEU A 1 122 ? -4.312 8.648 5.996 1 96.19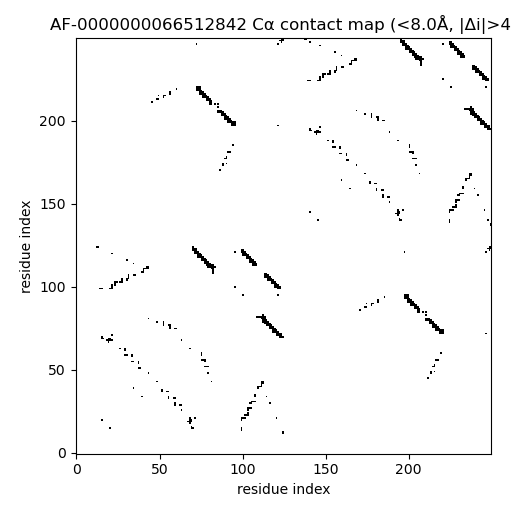 122 LEU A N 1
ATOM 974 C CA . LEU A 1 122 ? -3.383 9.359 6.867 1 96.19 122 LEU A CA 1
ATOM 975 C C . LEU A 1 122 ? -3.844 10.789 7.098 1 96.19 122 LEU A C 1
ATOM 977 O O . LEU A 1 122 ? -4.02 11.555 6.145 1 96.19 122 LEU A O 1
ATOM 981 N N . TYR A 1 123 ? -4.012 11.133 8.352 1 93.94 123 TYR A N 1
ATOM 982 C CA . TYR A 1 123 ? -4.484 12.453 8.742 1 93.94 123 TYR A CA 1
ATOM 983 C C . TYR A 1 123 ? -3.379 13.492 8.586 1 93.94 123 TYR A C 1
ATOM 985 O O . TYR A 1 123 ? -2.229 13.242 8.945 1 93.94 123 TYR A O 1
ATOM 993 N N . TRP A 1 124 ? -3.748 14.562 7.938 1 86.94 124 TRP A N 1
ATOM 994 C CA . TRP A 1 124 ? -2.738 15.609 7.777 1 86.94 124 TRP A CA 1
ATOM 995 C C . TRP A 1 124 ? -3.229 16.938 8.344 1 86.94 124 TRP A C 1
ATOM 997 O O . TRP A 1 124 ? -4.438 17.156 8.461 1 86.94 124 TRP A O 1
ATOM 1007 N N . GLU A 1 125 ? -2.314 17.672 9 1 75.88 125 GLU A N 1
ATOM 1008 C CA . GLU A 1 125 ? -2.65 19 9.508 1 75.88 125 GLU A CA 1
ATOM 1009 C C . GLU A 1 125 ? -1.903 20.094 8.75 1 75.88 125 GLU A C 1
ATOM 1011 O O . GLU A 1 125 ? -0.771 19.891 8.305 1 75.88 125 GLU A O 1
ATOM 1016 N N . MET B 1 1 ? -20.953 22.25 -18.078 1 25.98 1 MET B N 1
ATOM 1017 C CA . MET B 1 1 ? -20.859 22.438 -16.625 1 25.98 1 MET B CA 1
ATOM 1018 C C . MET B 1 1 ? -19.594 21.797 -16.078 1 25.98 1 MET B C 1
ATOM 1020 O O . MET B 1 1 ? -19.438 20.578 -16.109 1 25.98 1 MET B O 1
ATOM 1024 N N . THR B 1 2 ? -18.453 22.547 -16.203 1 29.8 2 THR B N 1
ATOM 1025 C CA . THR B 1 2 ? -17.047 22.203 -16.047 1 29.8 2 THR B CA 1
ATOM 1026 C C . THR B 1 2 ? -16.766 21.719 -14.617 1 29.8 2 THR B C 1
ATOM 1028 O O . THR B 1 2 ? -17.172 22.375 -13.648 1 29.8 2 THR B O 1
ATOM 1031 N N . ASN B 1 3 ? -16.984 20.469 -14.336 1 31.19 3 ASN B N 1
ATOM 1032 C CA . ASN B 1 3 ? -16.844 19.891 -13.008 1 31.19 3 ASN B CA 1
ATOM 1033 C C . ASN B 1 3 ? -15.625 20.453 -12.281 1 31.19 3 ASN B C 1
ATOM 1035 O O . ASN B 1 3 ? -14.484 20.125 -12.633 1 31.19 3 ASN B O 1
ATOM 1039 N N . GLU B 1 4 ? -15.625 21.781 -11.93 1 27.61 4 GLU B N 1
ATOM 1040 C CA . GLU B 1 4 ? -14.586 22.516 -11.219 1 27.61 4 GLU B CA 1
ATOM 1041 C C . GLU B 1 4 ? -14.211 21.828 -9.914 1 27.61 4 GLU B C 1
ATOM 1043 O O . GLU B 1 4 ? -15.047 21.672 -9.023 1 27.61 4 GLU B O 1
ATOM 1048 N N . TYR B 1 5 ? -13.547 20.734 -9.984 1 35.97 5 TYR B N 1
ATOM 1049 C CA . TYR B 1 5 ? -12.898 20.156 -8.812 1 35.97 5 TYR B CA 1
ATOM 1050 C C . TYR B 1 5 ? -12.289 21.25 -7.938 1 35.97 5 TYR B C 1
ATOM 1052 O O . TYR B 1 5 ? -11.531 22.094 -8.422 1 35.97 5 TYR B O 1
ATOM 1060 N N . TYR B 1 6 ? -13.07 22.016 -7.242 1 32.53 6 TYR B N 1
ATOM 1061 C CA . TYR B 1 6 ? -12.602 23.094 -6.383 1 32.53 6 TYR B CA 1
ATOM 1062 C C . TYR B 1 6 ? -11.367 22.672 -5.594 1 32.53 6 TYR B C 1
ATOM 1064 O O . TYR B 1 6 ? -11.383 21.641 -4.914 1 32.53 6 TYR B O 1
ATOM 1072 N N . GLU B 1 7 ? -10.211 22.953 -6.121 1 37.78 7 GLU B N 1
ATOM 1073 C CA . GLU B 1 7 ? -8.922 22.891 -5.449 1 37.78 7 GLU B CA 1
ATOM 1074 C C . GLU B 1 7 ? -8.969 23.578 -4.09 1 37.78 7 GLU B C 1
ATOM 1076 O O . GLU B 1 7 ? -9.227 24.781 -4.016 1 37.78 7 GLU B O 1
ATOM 1081 N N . ALA B 1 8 ? -9.648 23.062 -3.131 1 40.19 8 ALA B N 1
ATOM 1082 C CA . ALA B 1 8 ? -9.664 23.672 -1.806 1 40.19 8 ALA B CA 1
ATOM 1083 C C . ALA B 1 8 ? -8.344 24.375 -1.506 1 40.19 8 ALA B C 1
ATOM 1085 O O . ALA B 1 8 ? -7.273 23.859 -1.847 1 40.19 8 ALA B O 1
ATOM 1086 N N . ARG B 1 9 ? -8.281 25.641 -1.355 1 39.53 9 ARG B N 1
ATOM 1087 C CA . ARG B 1 9 ? -7.215 26.531 -0.924 1 39.53 9 ARG B CA 1
ATOM 1088 C C . ARG B 1 9 ? -6.457 25.938 0.263 1 39.53 9 ARG B C 1
ATOM 1090 O O . ARG B 1 9 ? -7.051 25.672 1.311 1 39.53 9 ARG B O 1
ATOM 1097 N N . ARG B 1 10 ? -5.543 24.906 0.029 1 43.62 10 ARG B N 1
ATOM 1098 C CA . ARG B 1 10 ? -4.656 24.375 1.06 1 43.62 10 ARG B CA 1
ATOM 1099 C C . ARG B 1 10 ? -4.051 25.5 1.892 1 43.62 10 ARG B C 1
ATOM 1101 O O . ARG B 1 10 ? -3.564 26.5 1.344 1 43.62 10 ARG B O 1
ATOM 1108 N N . SER B 1 11 ? -4.504 25.891 2.982 1 42.81 11 SER B N 1
ATOM 1109 C CA . SER B 1 11 ? -3.754 26.797 3.85 1 42.81 11 SER B CA 1
ATOM 1110 C C . SER B 1 11 ? -2.25 26.609 3.676 1 42.81 11 SER B C 1
ATOM 1112 O O . SER B 1 11 ? -1.805 25.578 3.143 1 42.81 11 SER B O 1
ATOM 1114 N N . SER B 1 12 ? -1.24 27.5 4.199 1 45.22 12 SER B N 1
ATOM 1115 C CA . SER B 1 12 ? 0.203 27.656 4.055 1 45.22 12 SER B CA 1
ATOM 1116 C C . SER B 1 12 ? 0.929 26.328 4.266 1 45.22 12 SER B C 1
ATOM 1118 O O . SER B 1 12 ? 1.041 25.859 5.398 1 45.22 12 SER B O 1
ATOM 1120 N N . ILE B 1 13 ? 0.632 25.266 3.562 1 54.31 13 ILE B N 1
ATOM 1121 C CA . ILE B 1 13 ? 1.402 24.031 3.623 1 54.31 13 ILE B CA 1
ATOM 1122 C C . ILE B 1 13 ? 2.891 24.359 3.742 1 54.31 13 ILE B C 1
ATOM 1124 O O . ILE B 1 13 ? 3.449 25.062 2.896 1 54.31 13 ILE B O 1
ATOM 1128 N N . THR B 1 14 ? 3.404 24.469 4.914 1 66.75 14 THR B N 1
ATOM 1129 C CA . THR B 1 14 ? 4.852 24.578 5.062 1 66.75 14 THR B CA 1
ATOM 1130 C C . THR B 1 14 ? 5.555 23.469 4.277 1 66.75 14 THR B C 1
ATOM 1132 O O . THR B 1 14 ? 5.188 22.297 4.379 1 66.75 14 THR B O 1
ATOM 1135 N N . LEU B 1 15 ? 6.039 23.766 3.111 1 74.12 15 LEU B N 1
ATOM 1136 C CA . LEU B 1 15 ? 6.859 22.875 2.295 1 74.12 15 LEU B CA 1
ATOM 1137 C C . LEU B 1 15 ? 8.016 22.312 3.107 1 74.12 15 LEU B C 1
ATOM 1139 O O . LEU B 1 15 ? 8.461 22.922 4.082 1 74.12 15 LEU B O 1
ATOM 1143 N N . PRO B 1 16 ? 8.336 21.109 2.801 1 75.69 16 PRO B N 1
ATOM 1144 C CA . PRO B 1 16 ? 9.5 20.547 3.5 1 75.69 16 PRO B CA 1
ATOM 1145 C C . PRO B 1 16 ? 10.727 21.453 3.408 1 75.69 16 PRO B C 1
ATOM 1147 O O . PRO B 1 16 ? 10.914 22.156 2.406 1 75.69 16 PRO B O 1
ATOM 1150 N N . LEU B 1 17 ? 11.438 21.453 4.473 1 79.25 17 LEU B N 1
ATOM 1151 C CA . LEU B 1 17 ? 12.711 22.156 4.438 1 79.25 17 LEU B CA 1
ATOM 1152 C C . LEU B 1 17 ? 13.648 21.547 3.408 1 79.25 17 LEU B C 1
ATOM 1154 O O . LEU B 1 17 ? 13.531 20.359 3.09 1 79.25 17 LEU B O 1
ATOM 1158 N N . PRO B 1 18 ? 14.484 22.359 2.818 1 79.94 18 PRO B N 1
ATOM 1159 C CA . PRO B 1 18 ? 15.445 21.812 1.861 1 79.94 18 PRO B CA 1
ATOM 1160 C C . PRO B 1 18 ? 16.203 20.609 2.416 1 79.94 18 PRO B C 1
ATOM 1162 O O . PRO B 1 18 ? 16.641 20.625 3.566 1 79.94 18 PRO B O 1
ATOM 1165 N N . GLY B 1 19 ? 16.219 19.562 1.675 1 81.88 19 GLY B N 1
ATOM 1166 C CA . GLY B 1 19 ? 16.969 18.375 2.068 1 81.88 19 GLY B CA 1
ATOM 1167 C C . GLY B 1 19 ? 16.156 17.391 2.887 1 81.88 19 GLY B C 1
ATOM 1168 O O . GLY B 1 19 ? 16.609 16.297 3.184 1 81.88 19 GLY B O 1
ATOM 1169 N N . THR B 1 20 ? 15.016 17.812 3.213 1 87.12 20 THR B N 1
ATOM 1170 C CA . THR B 1 20 ? 14.242 16.938 4.09 1 87.12 20 THR B CA 1
ATOM 1171 C C . THR B 1 20 ? 13.047 16.359 3.352 1 87.12 20 THR B C 1
ATOM 1173 O O . THR B 1 20 ? 12.195 15.695 3.959 1 87.12 20 THR B O 1
ATOM 1176 N N . LYS B 1 21 ? 13.07 16.594 2.105 1 92.25 21 LYS B N 1
ATOM 1177 C CA . LYS B 1 21 ? 11.977 16.078 1.291 1 92.25 21 LYS B CA 1
ATOM 1178 C C . LYS B 1 21 ? 12.227 14.625 0.895 1 92.25 21 LYS B C 1
ATOM 1180 O O . LYS B 1 21 ? 13.367 14.234 0.653 1 92.25 21 LYS B O 1
ATOM 1185 N N . PHE B 1 22 ? 11.141 13.977 0.754 1 96.38 22 PHE B N 1
ATOM 1186 C CA . PHE B 1 22 ? 11.203 12.578 0.347 1 96.38 22 PHE B CA 1
ATOM 1187 C C . PHE B 1 22 ? 11.836 12.438 -1.032 1 96.38 22 PHE B C 1
ATOM 1189 O O . PHE B 1 22 ? 11.461 13.156 -1.967 1 96.38 22 PHE B O 1
ATOM 1196 N N . ARG B 1 23 ? 12.766 11.492 -1.184 1 96.31 23 ARG B N 1
ATOM 1197 C CA . ARG B 1 23 ? 13.438 11.211 -2.447 1 96.31 23 ARG B CA 1
ATOM 1198 C C . ARG B 1 23 ? 13.227 9.758 -2.863 1 96.31 23 ARG B C 1
ATOM 1200 O O . ARG B 1 23 ? 13.938 8.867 -2.398 1 96.31 23 ARG B O 1
ATOM 1207 N N . PRO B 1 24 ? 12.391 9.547 -3.824 1 97.38 24 PRO B N 1
ATOM 1208 C CA . PRO B 1 24 ? 12.031 8.18 -4.203 1 97.38 24 PRO B CA 1
ATOM 1209 C C . PRO B 1 24 ? 13.242 7.348 -4.629 1 97.38 24 PRO B C 1
ATOM 1211 O O . PRO B 1 24 ? 13.359 6.18 -4.246 1 97.38 24 PRO B O 1
ATOM 1214 N N . SER B 1 25 ? 14.141 7.914 -5.395 1 97.5 25 SER B N 1
ATOM 1215 C CA . SER B 1 25 ? 15.281 7.172 -5.922 1 97.5 25 SER B CA 1
ATOM 1216 C C . SER B 1 25 ? 16.156 6.637 -4.793 1 97.5 25 SER B C 1
ATOM 1218 O O . SER B 1 25 ? 16.656 5.516 -4.867 1 97.5 25 SER B O 1
ATOM 1220 N N . VAL B 1 26 ? 16.391 7.453 -3.836 1 97.69 26 VAL B N 1
ATOM 1221 C CA . VAL B 1 26 ? 17.188 7.043 -2.689 1 97.69 26 VAL B CA 1
ATOM 1222 C C . VAL B 1 26 ? 16.5 5.883 -1.966 1 97.69 26 VAL B C 1
ATOM 1224 O O . VAL B 1 26 ? 17.141 4.883 -1.638 1 97.69 26 VAL B O 1
ATOM 1227 N N . VAL B 1 27 ? 15.219 6.016 -1.737 1 98.31 27 VAL B N 1
ATOM 1228 C CA . VAL B 1 27 ? 14.477 5.016 -0.979 1 98.31 27 VAL B CA 1
ATOM 1229 C C . VAL B 1 27 ? 14.383 3.723 -1.783 1 98.31 27 VAL B C 1
ATOM 1231 O O . VAL B 1 27 ? 14.422 2.627 -1.216 1 98.31 27 VAL B O 1
ATOM 1234 N N . VAL B 1 28 ? 14.297 3.814 -3.109 1 98.5 28 VAL B N 1
ATOM 1235 C CA . VAL B 1 28 ? 14.336 2.619 -3.943 1 98.5 28 VAL B CA 1
ATOM 1236 C C . VAL B 1 28 ? 15.641 1.862 -3.695 1 98.5 28 VAL B C 1
ATOM 1238 O O . VAL B 1 28 ? 15.641 0.634 -3.584 1 98.5 28 VAL B O 1
ATOM 1241 N N . GLY B 1 29 ? 16.703 2.6 -3.641 1 98.56 29 GLY B N 1
ATOM 1242 C CA . GLY B 1 29 ? 17.984 1.979 -3.326 1 98.56 29 GLY B CA 1
ATOM 1243 C C . GLY B 1 29 ? 17.984 1.253 -1.993 1 98.56 29 GLY B C 1
ATOM 1244 O O . GLY B 1 29 ? 18.516 0.152 -1.879 1 98.56 29 GLY B O 1
ATOM 1245 N N . VAL B 1 30 ? 17.391 1.867 -0.991 1 98.56 30 VAL B N 1
ATOM 1246 C CA . VAL B 1 30 ? 17.266 1.257 0.328 1 98.56 30 VAL B CA 1
ATOM 1247 C C . VAL B 1 30 ? 16.484 -0.051 0.223 1 98.56 30 VAL B C 1
ATOM 1249 O O . VAL B 1 30 ? 16.922 -1.085 0.733 1 98.56 30 VAL B O 1
ATOM 1252 N N . ILE B 1 31 ? 15.305 -0.042 -0.452 1 98.62 31 ILE B N 1
ATOM 1253 C CA . ILE B 1 31 ? 14.438 -1.207 -0.584 1 98.62 31 ILE B CA 1
ATOM 1254 C C . ILE B 1 31 ? 15.18 -2.326 -1.31 1 98.62 31 ILE B C 1
ATOM 1256 O O . ILE B 1 31 ? 15.148 -3.48 -0.879 1 98.62 31 ILE B O 1
ATOM 1260 N N . GLU B 1 32 ? 15.867 -1.954 -2.367 1 98.25 32 GLU B N 1
ATOM 1261 C CA . GLU B 1 32 ? 16.625 -2.922 -3.15 1 98.25 32 GLU B CA 1
ATOM 1262 C C . GLU B 1 32 ? 17.672 -3.629 -2.291 1 98.25 32 GLU B C 1
ATOM 1264 O O . GLU B 1 32 ? 17.766 -4.859 -2.303 1 98.25 32 GLU B O 1
ATOM 1269 N N . GLU B 1 33 ? 18.422 -2.854 -1.582 1 98.19 33 GLU B N 1
ATOM 1270 C CA . GLU B 1 33 ? 19.469 -3.412 -0.741 1 98.19 33 GLU B CA 1
ATOM 1271 C C . GLU B 1 33 ? 18.891 -4.328 0.334 1 98.19 33 GLU B C 1
ATOM 1273 O O . GLU B 1 33 ? 19.453 -5.395 0.609 1 98.19 33 GLU B O 1
ATOM 1278 N N . VAL B 1 34 ? 17.844 -3.9 0.951 1 98.25 34 VAL B N 1
ATOM 1279 C CA . VAL B 1 34 ? 17.219 -4.691 2.004 1 98.25 34 VAL B CA 1
ATOM 1280 C C . VAL B 1 34 ? 16.719 -6.012 1.428 1 98.25 34 VAL B C 1
ATOM 1282 O O . VAL B 1 34 ? 16.938 -7.074 2.012 1 98.25 34 VAL B O 1
ATOM 1285 N N . CYS B 1 35 ? 16.031 -5.988 0.28 1 97.56 35 CYS B N 1
ATOM 1286 C CA . CYS B 1 35 ? 15.516 -7.199 -0.346 1 97.56 35 CYS B CA 1
ATOM 1287 C C . CYS B 1 35 ? 16.641 -8.141 -0.731 1 97.56 35 CYS B C 1
ATOM 1289 O O . CYS B 1 35 ? 16.562 -9.352 -0.501 1 97.56 35 CYS B O 1
ATOM 1291 N N . ARG B 1 36 ? 17.672 -7.586 -1.299 1 96.69 36 ARG B N 1
ATOM 1292 C CA . ARG B 1 36 ? 18.812 -8.406 -1.692 1 96.69 36 ARG B CA 1
ATOM 1293 C C . ARG B 1 36 ? 19.438 -9.086 -0.48 1 96.69 36 ARG B C 1
ATOM 1295 O O . ARG B 1 36 ? 19.828 -10.25 -0.542 1 96.69 36 ARG B O 1
ATOM 1302 N N . SER B 1 37 ? 19.578 -8.352 0.56 1 96.75 37 SER B N 1
ATOM 1303 C CA . SER B 1 37 ? 20.25 -8.844 1.762 1 96.75 37 SER B CA 1
ATOM 1304 C C . SER B 1 37 ? 19.391 -9.883 2.48 1 96.75 37 SER B C 1
ATOM 1306 O O . SER B 1 37 ? 19.891 -10.93 2.902 1 96.75 37 SER B O 1
ATOM 1308 N N . LEU B 1 38 ? 18.094 -9.688 2.639 1 96.81 38 LEU B N 1
ATOM 1309 C CA . LEU B 1 38 ? 17.25 -10.516 3.479 1 96.81 38 LEU B CA 1
ATOM 1310 C C . LEU B 1 38 ? 16.672 -11.695 2.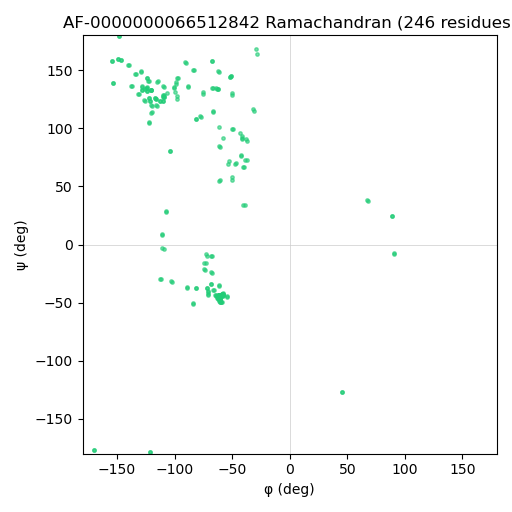686 1 96.81 38 LEU B C 1
ATOM 1312 O O . LEU B 1 38 ? 16.438 -12.766 3.242 1 96.81 38 LEU B O 1
ATOM 1316 N N . VAL B 1 39 ? 16.312 -11.562 1.406 1 94.88 39 VAL B N 1
ATOM 1317 C CA . VAL B 1 39 ? 15.734 -12.625 0.596 1 94.88 39 VAL B CA 1
ATOM 1318 C C . VAL B 1 39 ? 16.844 -13.492 0.012 1 94.88 39 VAL B C 1
ATOM 1320 O O . VAL B 1 39 ? 16.859 -14.711 0.21 1 94.88 39 VAL B O 1
ATOM 1323 N N . GLY B 1 40 ? 17.828 -12.766 -0.625 1 87.75 40 GLY B N 1
ATOM 1324 C CA . GLY B 1 40 ? 18.938 -13.523 -1.196 1 87.75 40 GLY B CA 1
ATOM 1325 C C . GLY B 1 40 ? 18.484 -14.742 -1.98 1 87.75 40 GLY B C 1
ATOM 1326 O O . GLY B 1 40 ? 17.641 -14.633 -2.869 1 87.75 40 GLY B O 1
ATOM 1327 N N . ASP B 1 41 ? 19.031 -15.953 -1.658 1 85.38 41 ASP B N 1
ATOM 1328 C CA . ASP B 1 41 ? 18.688 -17.188 -2.344 1 85.38 41 ASP B CA 1
ATOM 1329 C C . ASP B 1 41 ? 17.828 -18.094 -1.453 1 85.38 41 ASP B C 1
ATOM 1331 O O . ASP B 1 41 ? 17.812 -19.312 -1.628 1 85.38 41 ASP B O 1
ATOM 1335 N N . ARG B 1 42 ? 17.094 -17.453 -0.562 1 88.81 42 ARG B N 1
ATOM 1336 C CA . ARG B 1 42 ? 16.219 -18.188 0.354 1 88.81 42 ARG B CA 1
ATOM 1337 C C . ARG B 1 42 ? 15.133 -18.938 -0.406 1 88.81 42 ARG B C 1
ATOM 1339 O O . ARG B 1 42 ? 14.578 -18.406 -1.378 1 88.81 42 ARG B O 1
ATOM 1346 N N . PRO B 1 43 ? 14.953 -20.203 -0.016 1 90.56 43 PRO B N 1
ATOM 1347 C CA . PRO B 1 43 ? 13.781 -20.859 -0.582 1 90.56 43 PRO B CA 1
ATOM 1348 C C . PRO B 1 43 ? 12.461 -20.266 -0.082 1 90.56 43 PRO B C 1
ATOM 1350 O O . PRO B 1 43 ? 12.445 -19.578 0.94 1 90.56 43 PRO B O 1
ATOM 1353 N N . TYR B 1 44 ? 11.469 -20.5 -0.862 1 90.62 44 TYR B N 1
ATOM 1354 C CA . TYR B 1 44 ? 10.141 -20.109 -0.406 1 90.62 44 TYR B CA 1
ATOM 1355 C C . TYR B 1 44 ? 9.602 -21.125 0.604 1 90.62 44 TYR B C 1
ATOM 1357 O O . TYR B 1 44 ? 9.336 -22.281 0.259 1 90.62 44 TYR B O 1
ATOM 1365 N N . VAL B 1 45 ? 9.5 -20.703 1.836 1 90.06 45 VAL B N 1
ATOM 1366 C CA . VAL B 1 45 ? 8.898 -21.5 2.896 1 90.06 45 VAL B CA 1
ATOM 1367 C C . VAL B 1 45 ? 7.699 -20.766 3.486 1 90.06 45 VAL B C 1
ATOM 1369 O O . VAL B 1 45 ? 7.855 -19.75 4.168 1 90.06 45 VAL B O 1
ATOM 1372 N N . TYR B 1 46 ? 6.566 -21.25 3.318 1 86.06 46 TYR B N 1
ATOM 1373 C CA . TYR B 1 46 ? 5.305 -20.578 3.619 1 86.06 46 TYR B CA 1
ATOM 1374 C C . TYR B 1 46 ? 5.273 -20.094 5.062 1 86.06 46 TYR B C 1
ATOM 1376 O O . TYR B 1 46 ? 4.902 -18.953 5.328 1 86.06 46 TYR B O 1
ATOM 1384 N N . ASP B 1 47 ? 5.703 -20.953 5.953 1 89.75 47 ASP B N 1
ATOM 1385 C CA . ASP B 1 47 ? 5.602 -20.656 7.379 1 89.75 47 ASP B CA 1
ATOM 1386 C C . ASP B 1 47 ? 6.613 -19.578 7.789 1 89.75 47 ASP B C 1
ATOM 1388 O O . ASP B 1 47 ? 6.547 -19.062 8.898 1 89.75 47 ASP B O 1
ATOM 1392 N N . GLU B 1 48 ? 7.5 -19.266 6.863 1 92.81 48 GLU B N 1
ATOM 1393 C CA . GLU B 1 48 ? 8.547 -18.312 7.211 1 92.81 48 GLU B CA 1
ATOM 1394 C C . GLU B 1 48 ? 8.344 -16.969 6.5 1 92.81 48 GLU B C 1
ATOM 1396 O O . GLU B 1 48 ? 9.078 -16.016 6.738 1 92.81 48 GLU B O 1
ATOM 1401 N N . ILE B 1 49 ? 7.387 -16.938 5.707 1 93.38 49 ILE B N 1
ATOM 1402 C CA . ILE B 1 49 ? 7.203 -15.781 4.844 1 93.38 49 ILE B CA 1
ATOM 1403 C C . ILE B 1 49 ? 6.73 -14.586 5.68 1 93.38 49 ILE B C 1
ATOM 1405 O O . ILE B 1 49 ? 7.164 -13.453 5.461 1 93.38 49 ILE B O 1
ATOM 1409 N N . GLN B 1 50 ? 5.922 -14.852 6.609 1 94.06 50 GLN B N 1
ATOM 1410 C CA . GLN B 1 50 ? 5.43 -13.766 7.449 1 94.06 50 GLN B CA 1
ATOM 1411 C C . GLN B 1 50 ? 6.57 -13.102 8.211 1 94.06 50 GLN B C 1
ATOM 1413 O O . GLN B 1 50 ? 6.609 -11.875 8.336 1 94.06 50 GLN B O 1
ATOM 1418 N N . VAL B 1 51 ? 7.387 -13.914 8.773 1 95.44 51 VAL B N 1
ATOM 1419 C CA . VAL B 1 51 ? 8.531 -13.391 9.508 1 95.44 51 VAL B CA 1
ATOM 1420 C C . VAL B 1 51 ? 9.43 -12.586 8.578 1 95.44 51 VAL B C 1
ATOM 1422 O O . VAL B 1 51 ? 9.906 -11.508 8.938 1 95.44 51 VAL B O 1
ATOM 1425 N N . LEU B 1 52 ? 9.672 -13.164 7.391 1 96.12 52 LEU B N 1
ATOM 1426 C CA . LEU B 1 52 ? 10.492 -12.477 6.395 1 96.12 52 LEU B CA 1
ATOM 1427 C C . LEU B 1 52 ? 9.906 -11.117 6.047 1 96.12 52 LEU B C 1
ATOM 1429 O O . LEU B 1 52 ? 10.633 -10.125 5.973 1 96.12 52 LEU B O 1
ATOM 1433 N N . ILE B 1 53 ? 8.641 -11.008 5.867 1 97.44 53 ILE B N 1
ATOM 1434 C CA . ILE B 1 53 ? 7.965 -9.758 5.547 1 97.44 53 ILE B CA 1
ATOM 1435 C C . ILE B 1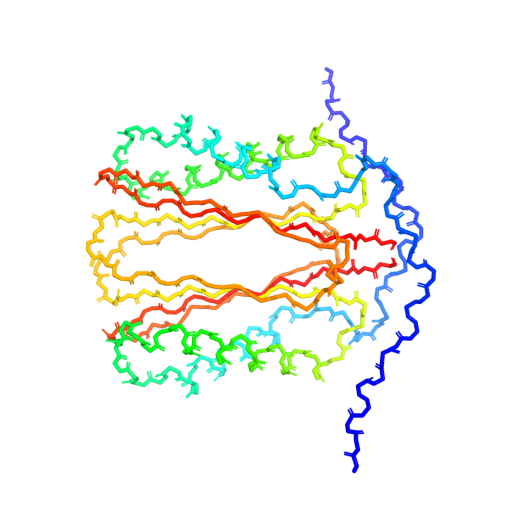 53 ? 8.172 -8.758 6.684 1 97.44 53 ILE B C 1
ATOM 1437 O O . ILE B 1 53 ? 8.484 -7.59 6.438 1 97.44 53 ILE B O 1
ATOM 1441 N N . LYS B 1 54 ? 7.977 -9.203 7.871 1 96.69 54 LYS B N 1
ATOM 1442 C CA . LYS B 1 54 ? 8.164 -8.336 9.031 1 96.69 54 LYS B CA 1
ATOM 1443 C C . LYS B 1 54 ? 9.578 -7.781 9.086 1 96.69 54 LYS B C 1
ATOM 1445 O O . LYS B 1 54 ? 9.781 -6.602 9.375 1 96.69 54 LYS B O 1
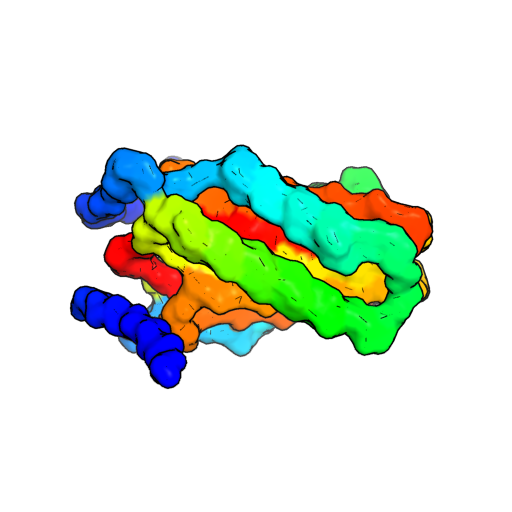ATOM 1450 N N . GLU B 1 55 ? 10.5 -8.633 8.82 1 97.31 55 GLU B N 1
ATOM 1451 C CA . GLU B 1 55 ? 11.906 -8.211 8.82 1 97.31 55 GLU B CA 1
ATOM 1452 C C . GLU B 1 55 ? 12.172 -7.172 7.738 1 97.31 55 GLU B C 1
ATOM 1454 O O . GLU B 1 55 ? 12.859 -6.18 7.98 1 97.31 55 GLU B O 1
ATOM 1459 N N . ILE B 1 56 ? 11.641 -7.43 6.578 1 98 56 ILE B N 1
ATOM 1460 C CA . ILE B 1 56 ? 11.812 -6.504 5.465 1 98 56 ILE B CA 1
ATOM 1461 C C . ILE B 1 56 ? 11.211 -5.145 5.82 1 98 56 ILE B C 1
ATOM 1463 O O . ILE B 1 56 ? 11.867 -4.113 5.684 1 98 56 ILE B O 1
ATOM 1467 N N . CYS B 1 57 ? 10.047 -5.129 6.332 1 97.81 57 CYS B N 1
ATOM 1468 C CA . CYS B 1 57 ? 9.391 -3.885 6.711 1 97.81 57 CYS B CA 1
ATOM 1469 C C . CYS B 1 57 ? 10.188 -3.141 7.773 1 97.81 57 CYS B C 1
ATOM 1471 O O . CYS B 1 57 ? 10.43 -1.94 7.645 1 97.81 57 CYS B O 1
ATOM 1473 N N . SER B 1 58 ? 10.547 -3.865 8.773 1 97.06 58 SER B N 1
ATOM 1474 C CA . SER B 1 58 ? 11.258 -3.268 9.898 1 97.06 58 SER B CA 1
ATOM 1475 C C . SER B 1 58 ? 12.578 -2.652 9.445 1 97.06 58 SER B C 1
ATOM 1477 O O . SER B 1 58 ? 12.898 -1.515 9.805 1 97.06 58 SER B O 1
ATOM 1479 N N . GLU B 1 59 ? 13.289 -3.391 8.672 1 98.12 59 GLU B N 1
ATOM 1480 C CA . GLU B 1 59 ? 14.586 -2.902 8.211 1 98.12 59 GLU B CA 1
ATOM 1481 C C . GLU B 1 59 ? 14.422 -1.675 7.316 1 98.12 59 GLU B C 1
ATOM 1483 O O . GLU B 1 59 ? 15.172 -0.703 7.449 1 98.12 59 GLU B O 1
ATOM 1488 N N . ILE B 1 60 ? 13.484 -1.688 6.41 1 98.31 60 ILE B N 1
ATOM 1489 C CA . ILE B 1 60 ? 13.242 -0.554 5.527 1 98.31 60 ILE B CA 1
ATOM 1490 C C . ILE B 1 60 ? 12.859 0.672 6.355 1 98.31 60 ILE B C 1
ATOM 1492 O O . ILE B 1 60 ? 13.398 1.762 6.145 1 98.31 60 ILE B O 1
ATOM 1496 N N . GLN B 1 61 ? 11.984 0.499 7.281 1 96.56 61 GLN B N 1
ATOM 1497 C CA . GLN B 1 61 ? 11.539 1.613 8.109 1 96.56 61 GLN B CA 1
ATOM 1498 C C . GLN B 1 61 ? 12.703 2.203 8.906 1 96.56 61 GLN B C 1
ATOM 1500 O O . GLN B 1 61 ? 12.844 3.424 8.992 1 96.56 61 GLN B O 1
ATOM 1505 N N . GLN B 1 62 ? 13.484 1.325 9.445 1 96.81 62 GLN B N 1
ATOM 1506 C CA . GLN B 1 62 ? 14.641 1.786 10.211 1 96.81 62 GLN B CA 1
ATOM 1507 C C . GLN B 1 62 ? 15.578 2.619 9.344 1 96.81 62 GLN B C 1
ATOM 1509 O O . GLN B 1 62 ? 16.031 3.684 9.766 1 96.81 62 GLN B O 1
ATOM 1514 N N . ARG B 1 63 ? 15.828 2.188 8.211 1 97.44 63 ARG B N 1
ATOM 1515 C CA . ARG B 1 63 ? 16.75 2.877 7.316 1 97.44 63 ARG B CA 1
ATOM 1516 C C . ARG B 1 63 ? 16.141 4.18 6.805 1 97.44 63 ARG B C 1
ATOM 1518 O O . ARG B 1 63 ? 16.844 5.191 6.691 1 97.44 63 ARG B O 1
ATOM 1525 N N . VAL B 1 64 ? 14.891 4.188 6.473 1 96.69 64 VAL B N 1
ATOM 1526 C CA . VAL B 1 64 ? 14.227 5.375 5.945 1 96.69 64 VAL B CA 1
ATOM 1527 C C . VAL B 1 64 ? 14.18 6.461 7.02 1 96.69 64 VAL B C 1
ATOM 1529 O O . VAL B 1 64 ? 14.344 7.645 6.723 1 96.69 64 VAL B O 1
ATOM 1532 N N . VAL B 1 65 ? 13.945 6.102 8.266 1 94.38 65 VAL B N 1
ATOM 1533 C CA . VAL B 1 65 ? 13.914 7.051 9.375 1 94.38 65 VAL B CA 1
ATOM 1534 C C . VAL B 1 65 ? 15.273 7.727 9.508 1 94.38 65 VAL B C 1
ATOM 1536 O O . VAL B 1 65 ? 15.352 8.922 9.812 1 94.38 65 VAL B O 1
ATOM 1539 N N . ARG B 1 66 ? 16.266 6.973 9.234 1 95.38 66 ARG B N 1
ATOM 1540 C CA . ARG B 1 66 ? 17.625 7.477 9.391 1 95.38 66 ARG B CA 1
ATOM 1541 C C . ARG B 1 66 ? 17.984 8.453 8.273 1 95.38 66 ARG B C 1
ATOM 1543 O O . ARG B 1 66 ? 18.984 9.18 8.367 1 95.38 66 ARG B O 1
ATOM 1550 N N . LEU B 1 67 ? 17.25 8.5 7.199 1 94.94 67 LEU B N 1
ATOM 1551 C CA . LEU B 1 67 ? 17.5 9.414 6.094 1 94.94 67 LEU B CA 1
ATOM 1552 C C . LEU B 1 67 ? 17.094 10.836 6.461 1 94.94 67 LEU B C 1
ATOM 1554 O O . LEU B 1 67 ? 17.484 11.789 5.789 1 94.94 67 LEU B O 1
ATOM 1558 N N . GLY B 1 68 ? 16.219 11.023 7.449 1 91.81 68 GLY B N 1
ATOM 1559 C CA . GLY B 1 68 ? 15.93 12.336 8.016 1 91.81 68 GLY B CA 1
ATOM 1560 C C . GLY B 1 68 ? 14.812 13.062 7.293 1 91.81 68 GLY B C 1
ATOM 1561 O O . GLY B 1 68 ? 14.805 14.297 7.238 1 91.81 68 GLY B O 1
ATOM 1562 N N . TYR B 1 69 ? 13.969 12.383 6.668 1 93.06 69 TYR B N 1
ATOM 1563 C CA . TYR B 1 69 ? 12.805 13.039 6.086 1 93.06 69 TYR B CA 1
ATOM 1564 C C . TYR B 1 69 ? 11.883 13.578 7.172 1 93.06 69 TYR B C 1
ATOM 1566 O O . TYR B 1 69 ? 11.273 12.812 7.922 1 93.06 69 TYR B O 1
ATOM 1574 N N . GLU B 1 70 ? 11.758 14.867 7.234 1 89.88 70 GLU B N 1
ATOM 1575 C CA . GLU B 1 70 ? 10.992 15.484 8.312 1 89.88 70 GLU B CA 1
ATOM 1576 C C . GLU B 1 70 ? 9.516 15.602 7.949 1 89.88 70 GLU B C 1
ATOM 1578 O O . GLU B 1 70 ? 9.172 15.945 6.812 1 89.88 70 GLU B O 1
ATOM 1583 N N . ARG B 1 71 ? 8.664 15.266 8.883 1 90.94 71 ARG B N 1
ATOM 1584 C CA . ARG B 1 71 ? 7.219 15.453 8.797 1 90.94 71 ARG B CA 1
ATOM 1585 C C . ARG B 1 71 ? 6.613 14.539 7.738 1 90.94 71 ARG B C 1
ATOM 1587 O O . ARG B 1 71 ? 5.801 14.977 6.918 1 90.94 71 ARG B O 1
ATOM 1594 N N . TYR B 1 72 ? 7.129 13.43 7.688 1 94.56 72 TYR B N 1
ATOM 1595 C CA . TYR B 1 72 ? 6.539 12.43 6.809 1 94.56 72 TYR B CA 1
ATOM 1596 C C . TYR B 1 72 ? 5.973 11.266 7.613 1 94.56 72 TYR B C 1
ATOM 1598 O O . TYR B 1 72 ? 6.555 10.852 8.617 1 94.56 72 TYR B O 1
ATOM 1606 N N . LYS B 1 73 ? 4.879 10.773 7.215 1 95.38 73 LYS B N 1
ATOM 1607 C CA . LYS B 1 73 ? 4.363 9.461 7.586 1 95.38 73 LYS B CA 1
ATOM 1608 C C . LYS B 1 73 ? 4.672 8.43 6.508 1 95.38 73 LYS B C 1
ATOM 1610 O O . LYS B 1 73 ? 4.637 8.734 5.316 1 95.38 73 LYS B O 1
ATOM 1615 N N . PHE B 1 74 ? 4.957 7.254 6.91 1 97.25 74 PHE B N 1
ATOM 1616 C CA . PHE B 1 74 ? 5.355 6.227 5.953 1 97.25 74 PHE B CA 1
ATOM 1617 C C . PHE B 1 74 ? 4.453 5.004 6.062 1 97.25 74 PHE B C 1
ATOM 1619 O O . PHE B 1 74 ? 4.043 4.625 7.16 1 97.25 74 PHE B O 1
ATOM 1626 N N . VAL B 1 75 ? 4.188 4.43 4.969 1 97.38 75 VAL B N 1
ATOM 1627 C CA . VAL B 1 75 ? 3.547 3.125 4.863 1 97.38 75 VAL B CA 1
ATOM 1628 C C . VAL B 1 75 ? 4.402 2.197 4.004 1 97.38 75 VAL B C 1
ATOM 1630 O O . VAL B 1 75 ? 4.75 2.535 2.869 1 97.38 75 VAL B O 1
ATOM 1633 N N . THR B 1 76 ? 4.762 1.095 4.531 1 98 76 THR B N 1
ATOM 1634 C CA . THR B 1 76 ? 5.473 0.081 3.758 1 98 76 THR B CA 1
ATOM 1635 C C . THR B 1 76 ? 4.578 -1.132 3.51 1 98 76 THR B C 1
ATOM 1637 O O . THR B 1 76 ? 4.012 -1.694 4.445 1 98 76 THR B O 1
ATOM 1640 N N . HIS B 1 77 ? 4.379 -1.491 2.316 1 97.56 77 HIS B N 1
ATOM 1641 C CA . HIS B 1 77 ? 3.572 -2.627 1.888 1 97.56 77 HIS B CA 1
ATOM 1642 C C . HIS B 1 77 ? 4.426 -3.672 1.175 1 97.56 77 HIS B C 1
ATOM 1644 O O . HIS B 1 77 ? 5.102 -3.359 0.192 1 97.56 77 HIS B O 1
ATOM 1650 N N . VAL B 1 78 ? 4.379 -4.922 1.649 1 97.31 78 VAL B N 1
ATOM 1651 C CA . VAL B 1 78 ? 5.203 -5.98 1.079 1 97.31 78 VAL B CA 1
ATOM 1652 C C . VAL B 1 78 ? 4.316 -7.145 0.636 1 97.31 78 VAL B C 1
ATOM 1654 O O . VAL B 1 78 ? 3.445 -7.59 1.387 1 97.31 78 VAL B O 1
ATOM 1657 N N . THR B 1 79 ? 4.535 -7.613 -0.541 1 94.56 79 THR B N 1
ATOM 1658 C CA . THR B 1 79 ? 3.889 -8.797 -1.101 1 94.56 79 THR B CA 1
ATOM 1659 C C . THR B 1 79 ? 4.93 -9.828 -1.52 1 94.56 79 THR B C 1
ATOM 1661 O O . THR B 1 79 ? 5.844 -9.523 -2.289 1 94.56 79 THR B O 1
ATOM 1664 N N . ILE B 1 80 ? 4.789 -11 -1.037 1 92.69 80 ILE B N 1
ATOM 1665 C CA . ILE B 1 80 ? 5.664 -12.086 -1.451 1 92.69 80 ILE B CA 1
ATOM 1666 C C . ILE B 1 80 ? 4.832 -13.211 -2.072 1 92.69 80 ILE B C 1
ATOM 1668 O O . ILE B 1 80 ? 3.818 -13.625 -1.504 1 92.69 80 ILE B O 1
ATOM 1672 N N . THR B 1 81 ? 5.273 -13.672 -3.191 1 88.88 81 THR B N 1
ATOM 1673 C CA . THR B 1 81 ? 4.609 -14.773 -3.885 1 88.88 81 THR B CA 1
ATOM 1674 C C . THR B 1 81 ? 5.609 -15.867 -4.246 1 88.88 81 THR B C 1
ATOM 1676 O O . THR B 1 81 ? 6.789 -15.586 -4.477 1 88.88 81 THR B O 1
ATOM 1679 N N . GLU B 1 82 ? 5.094 -17.094 -4.262 1 86.75 82 GLU B N 1
ATOM 1680 C CA . GLU B 1 82 ? 5.918 -18.172 -4.777 1 86.75 82 GLU B CA 1
ATOM 1681 C C . GLU B 1 82 ? 6.168 -18.016 -6.277 1 86.75 82 GLU B C 1
ATOM 1683 O O . GLU B 1 82 ? 5.281 -17.578 -7.016 1 86.75 82 GLU B O 1
ATOM 1688 N N . ALA B 1 83 ? 7.438 -18.203 -6.711 1 78.81 83 ALA B N 1
ATOM 1689 C CA . ALA B 1 83 ? 7.82 -18.031 -8.109 1 78.81 83 ALA B CA 1
ATOM 1690 C C . ALA B 1 83 ? 7.066 -19 -9.008 1 78.81 83 ALA B C 1
ATOM 1692 O O . ALA B 1 83 ? 7.512 -20.141 -9.211 1 78.81 83 ALA B O 1
ATOM 1693 N N . ALA B 1 84 ? 5.738 -18.938 -8.891 1 69.31 84 ALA B N 1
ATOM 1694 C CA . ALA B 1 84 ? 4.988 -19.75 -9.844 1 69.31 84 ALA B CA 1
ATOM 1695 C C . ALA B 1 84 ? 4.488 -18.906 -11.008 1 69.31 84 ALA B C 1
ATOM 1697 O O . ALA B 1 84 ? 4.477 -17.672 -10.93 1 69.31 84 ALA B O 1
ATOM 1698 N N . HIS B 1 85 ? 4.492 -19.312 -12.281 1 59.56 85 HIS B N 1
ATOM 1699 C CA . HIS B 1 85 ? 4.059 -18.672 -13.523 1 59.56 85 HIS B CA 1
ATOM 1700 C C . HIS B 1 85 ? 2.756 -17.906 -13.32 1 59.56 85 HIS B C 1
ATOM 1702 O O . HIS B 1 85 ? 1.858 -17.969 -14.164 1 59.56 85 HIS B O 1
ATOM 1708 N N . GLN B 1 86 ? 2.629 -17.344 -12.117 1 63.69 86 GLN B N 1
ATOM 1709 C CA . GLN B 1 86 ? 1.295 -16.781 -11.961 1 63.69 86 GLN B CA 1
ATOM 1710 C C . GLN B 1 86 ? 1.297 -15.273 -12.242 1 63.69 86 GLN B C 1
ATOM 1712 O O . GLN B 1 86 ? 2.297 -14.594 -12.008 1 63.69 86 GLN B O 1
ATOM 1717 N N . GLY B 1 87 ? 0.441 -14.859 -13.148 1 76.38 87 GLY B N 1
ATOM 1718 C CA . GLY B 1 87 ? 0.187 -13.484 -13.555 1 76.38 87 GLY B CA 1
ATOM 1719 C C . GLY B 1 87 ? -0.247 -12.602 -12.398 1 76.38 87 GLY B C 1
ATOM 1720 O O . GLY B 1 87 ? -1.332 -12.781 -11.844 1 76.38 87 GLY B O 1
ATOM 1721 N N . MET B 1 88 ? 0.568 -11.898 -11.656 1 84 88 MET B N 1
ATOM 1722 C CA . MET B 1 88 ? 0.266 -10.898 -10.633 1 84 88 MET B CA 1
ATOM 1723 C C . MET B 1 88 ? 0.403 -9.492 -11.195 1 84 88 MET B C 1
ATOM 1725 O O . MET B 1 88 ? 1.345 -9.203 -11.938 1 84 88 MET B O 1
ATOM 1729 N N . ARG B 1 89 ? -0.63 -8.75 -10.914 1 90.56 89 ARG B N 1
ATOM 1730 C CA . ARG B 1 89 ? -0.583 -7.328 -11.242 1 90.56 89 ARG B CA 1
ATOM 1731 C C . ARG B 1 89 ? -0.851 -6.473 -10.008 1 90.56 89 ARG B C 1
ATOM 1733 O O . ARG B 1 89 ? -1.745 -6.777 -9.219 1 90.56 89 ARG B O 1
ATOM 1740 N N . ILE B 1 90 ? -0.013 -5.457 -9.898 1 92.94 90 ILE B N 1
ATOM 1741 C CA . ILE B 1 90 ? -0.12 -4.566 -8.75 1 92.94 90 ILE B CA 1
ATOM 1742 C C . ILE B 1 90 ? -0.19 -3.117 -9.219 1 92.94 90 ILE B C 1
ATOM 1744 O O . ILE B 1 90 ? 0.542 -2.717 -10.133 1 92.94 90 ILE B O 1
ATOM 1748 N N . ALA B 1 91 ? -1.095 -2.354 -8.633 1 92.75 91 ALA B N 1
ATOM 1749 C CA . ALA B 1 91 ? -1.118 -0.909 -8.852 1 92.75 91 ALA B CA 1
ATOM 1750 C C . ALA B 1 91 ? -1.64 -0.175 -7.621 1 92.75 91 ALA B C 1
ATOM 1752 O O . ALA B 1 91 ? -2.27 -0.78 -6.754 1 92.75 91 ALA B O 1
ATOM 1753 N N . SER B 1 92 ? -1.307 1.07 -7.582 1 93.94 92 SER B N 1
ATOM 1754 C CA . SER B 1 92 ? -1.771 1.928 -6.496 1 93.94 92 SER B CA 1
ATOM 1755 C C . SER B 1 92 ? -2.156 3.311 -7.012 1 93.94 92 SER B C 1
ATOM 1757 O O . SER B 1 92 ? -1.692 3.736 -8.07 1 93.94 92 SER B O 1
ATOM 1759 N N . ARG B 1 93 ? -3.018 3.893 -6.254 1 93 93 ARG B N 1
ATOM 1760 C CA . ARG B 1 93 ? -3.41 5.27 -6.539 1 93 93 ARG B CA 1
ATOM 1761 C C . ARG B 1 93 ? -3.48 6.094 -5.258 1 93 93 ARG B C 1
ATOM 1763 O O . ARG B 1 93 ? -3.959 5.613 -4.227 1 93 93 ARG B O 1
ATOM 1770 N N . GLY B 1 94 ? -2.951 7.254 -5.41 1 93.56 94 GLY B N 1
ATOM 1771 C CA . GLY B 1 94 ? -2.971 8.164 -4.277 1 93.56 94 GLY B CA 1
ATOM 1772 C C . GLY B 1 94 ? -3.91 9.344 -4.477 1 93.56 94 GLY B C 1
ATOM 1773 O O . GLY B 1 94 ? -4.027 9.867 -5.582 1 93.56 94 GLY B O 1
ATOM 1774 N N . LEU B 1 95 ? -4.637 9.648 -3.482 1 93 95 LEU B N 1
ATOM 1775 C CA . LEU B 1 95 ? -5.285 10.953 -3.324 1 93 95 LEU B CA 1
ATOM 1776 C C . LEU B 1 95 ? -4.551 11.805 -2.295 1 93 95 LEU B C 1
ATOM 1778 O O . LEU B 1 95 ? -4.863 11.758 -1.104 1 93 95 LEU B O 1
ATOM 1782 N N . TRP B 1 96 ? -3.438 12.438 -2.732 1 91.88 96 TRP B N 1
ATOM 1783 C CA . TRP B 1 96 ? -2.49 13.148 -1.88 1 91.88 96 TRP B CA 1
ATOM 1784 C C . TRP B 1 96 ? -1.861 14.32 -2.627 1 91.88 96 TRP B C 1
ATOM 1786 O O . TRP B 1 96 ? -2.299 14.672 -3.725 1 91.88 96 TRP B O 1
ATOM 1796 N N . ASP B 1 97 ? -1.024 15.016 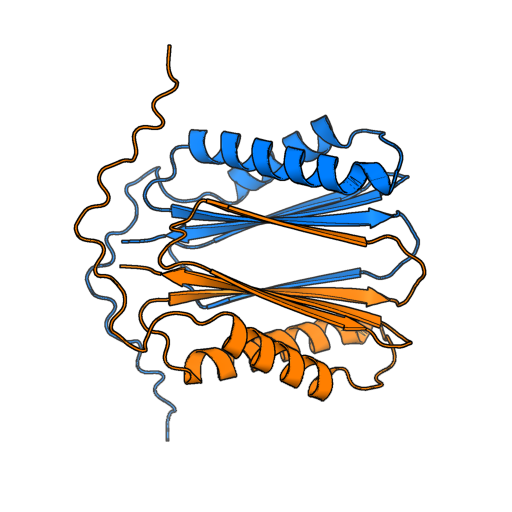-1.948 1 91.5 97 ASP B N 1
ATOM 1797 C CA . ASP B 1 97 ? -0.333 16.141 -2.568 1 91.5 97 ASP B CA 1
ATOM 1798 C C . ASP B 1 97 ? 0.871 15.672 -3.379 1 91.5 97 ASP B C 1
ATOM 1800 O O . ASP B 1 97 ? 1.888 15.266 -2.811 1 91.5 97 ASP B O 1
ATOM 1804 N N . PRO B 1 98 ? 0.749 15.742 -4.648 1 91.38 98 PRO B N 1
ATOM 1805 C CA . PRO B 1 98 ? 1.814 15.188 -5.488 1 91.38 98 PRO B CA 1
ATOM 1806 C C . PRO B 1 98 ? 3.115 15.984 -5.391 1 91.38 98 PRO B C 1
ATOM 1808 O O . PRO B 1 98 ? 4.16 15.523 -5.859 1 91.38 98 PRO B O 1
ATOM 1811 N N . VAL B 1 99 ? 3.121 17.094 -4.797 1 89.81 99 VAL B N 1
ATOM 1812 C CA . VAL B 1 99 ? 4.324 17.922 -4.676 1 89.81 99 VAL B CA 1
ATOM 1813 C C . VAL B 1 99 ? 5.188 17.406 -3.529 1 89.81 99 VAL B C 1
ATOM 1815 O O . VAL B 1 99 ? 6.414 17.375 -3.631 1 89.81 99 VAL B O 1
ATOM 1818 N N . THR B 1 100 ? 4.59 16.969 -2.455 1 92.56 100 THR B N 1
ATOM 1819 C CA . THR B 1 100 ? 5.328 16.625 -1.247 1 92.56 100 THR B CA 1
ATOM 1820 C C . THR B 1 100 ? 5.266 15.125 -0.991 1 92.56 100 THR B C 1
ATOM 1822 O O . THR B 1 100 ? 6.184 14.547 -0.397 1 92.56 100 THR B O 1
ATOM 1825 N N . ASP B 1 101 ? 4.207 14.523 -1.412 1 95.44 101 ASP B N 1
ATOM 1826 C CA . ASP B 1 101 ? 4.02 13.102 -1.151 1 95.44 101 ASP B CA 1
ATOM 1827 C C . ASP B 1 101 ? 4.609 12.258 -2.277 1 95.44 101 ASP B C 1
ATOM 1829 O O . ASP B 1 101 ? 4.812 12.742 -3.391 1 95.44 101 ASP B O 1
ATOM 1833 N N . GLY B 1 102 ? 4.941 11.039 -2.002 1 96 102 GLY B N 1
ATOM 1834 C CA . GLY B 1 102 ? 5.492 10.164 -3.025 1 96 102 GLY B CA 1
ATOM 1835 C C . GLY B 1 102 ? 5.586 8.719 -2.586 1 96 102 GLY B C 1
ATOM 1836 O O . GLY B 1 102 ? 5.09 8.352 -1.516 1 96 102 GLY B O 1
ATOM 1837 N N . TYR B 1 103 ? 6.152 7.949 -3.525 1 97.62 103 TYR B N 1
ATOM 1838 C CA . TYR B 1 103 ? 6.328 6.535 -3.215 1 97.62 103 TYR B CA 1
ATOM 1839 C C . TYR B 1 103 ? 7.594 5.988 -3.861 1 97.62 103 TYR B C 1
ATOM 1841 O O . TYR B 1 103 ? 8.141 6.594 -4.785 1 97.62 103 TYR B O 1
ATOM 1849 N N . ALA B 1 104 ? 8.055 4.926 -3.326 1 98 104 ALA B N 1
ATOM 1850 C CA . ALA B 1 104 ? 9.141 4.109 -3.859 1 98 104 ALA B CA 1
ATOM 1851 C C . ALA B 1 104 ? 8.734 2.641 -3.943 1 98 104 ALA B C 1
ATOM 1853 O O . ALA B 1 104 ? 8.148 2.098 -3.002 1 98 104 ALA B O 1
ATOM 1854 N N . ALA B 1 105 ? 9.023 2.037 -5.082 1 97.69 105 ALA B N 1
ATOM 1855 C CA . ALA B 1 105 ? 8.641 0.641 -5.273 1 97.69 105 ALA B CA 1
ATOM 1856 C C . ALA B 1 105 ? 9.797 -0.166 -5.867 1 97.69 105 ALA B C 1
ATOM 1858 O O . ALA B 1 105 ? 10.578 0.354 -6.664 1 97.69 105 ALA B O 1
ATOM 1859 N N . TYR B 1 106 ? 9.852 -1.391 -5.484 1 97.38 106 TYR B N 1
ATOM 1860 C CA . TYR B 1 106 ? 10.867 -2.309 -5.988 1 97.38 106 TYR B CA 1
ATOM 1861 C C . TYR B 1 106 ? 10.375 -3.75 -5.938 1 97.38 106 TYR B C 1
ATOM 1863 O O . TYR B 1 106 ? 9.68 -4.141 -4.996 1 97.38 106 TYR B O 1
ATOM 1871 N N . THR B 1 107 ? 10.695 -4.461 -6.988 1 95.25 107 THR B N 1
ATOM 1872 C CA . THR B 1 107 ? 10.398 -5.887 -7.043 1 95.25 107 THR B CA 1
ATOM 1873 C C . THR B 1 107 ? 11.688 -6.699 -7.141 1 95.25 107 THR B C 1
ATOM 1875 O O . THR B 1 107 ? 12.539 -6.426 -7.988 1 95.25 107 THR B O 1
ATOM 1878 N N . HIS B 1 108 ? 11.773 -7.59 -6.223 1 95.25 108 HIS B N 1
ATOM 1879 C CA . HIS B 1 108 ? 12.883 -8.539 -6.227 1 95.25 108 HIS B CA 1
ATOM 1880 C C . HIS B 1 108 ? 12.406 -9.938 -6.602 1 95.25 108 HIS B C 1
ATOM 1882 O O . HIS B 1 108 ? 11.5 -10.484 -5.965 1 95.25 108 HIS B O 1
ATOM 1888 N N . SER B 1 109 ? 13.086 -10.5 -7.625 1 92.06 109 SER B N 1
ATOM 1889 C CA . SER B 1 109 ? 12.68 -11.828 -8.07 1 92.06 109 SER B CA 1
ATOM 1890 C C . SER B 1 109 ? 13.828 -12.82 -7.945 1 92.06 109 SER B C 1
ATOM 1892 O O . SER B 1 109 ? 14.961 -12.531 -8.352 1 92.06 109 SER B O 1
ATOM 1894 N N . THR B 1 110 ? 13.477 -13.945 -7.375 1 91.81 110 THR B N 1
ATOM 1895 C CA . THR B 1 110 ? 14.406 -15.07 -7.309 1 91.81 110 THR B CA 1
ATOM 1896 C C . THR B 1 110 ? 13.805 -16.297 -7.992 1 91.81 110 THR B C 1
ATOM 1898 O O . THR B 1 110 ? 12.703 -16.234 -8.539 1 91.81 110 THR B O 1
ATOM 1901 N N . GLU B 1 111 ? 14.523 -17.359 -7.973 1 89.69 111 GLU B N 1
ATOM 1902 C CA . GLU B 1 111 ? 14 -18.609 -8.516 1 89.69 111 GLU B CA 1
ATOM 1903 C C . GLU B 1 111 ? 12.844 -19.141 -7.668 1 89.69 111 GLU B C 1
ATOM 1905 O O . GLU B 1 111 ? 11.961 -19.844 -8.18 1 89.69 111 GLU B O 1
ATOM 1910 N N . SER B 1 112 ? 12.797 -18.766 -6.391 1 88.75 112 SER B N 1
ATOM 1911 C CA . SER B 1 112 ? 11.844 -19.359 -5.453 1 88.75 112 SER B CA 1
ATOM 1912 C C . SER B 1 112 ? 10.672 -18.422 -5.195 1 88.75 112 SER B C 1
ATOM 1914 O O . SER B 1 112 ? 9.562 -18.859 -4.914 1 88.75 112 SER B O 1
ATOM 1916 N N . MET B 1 113 ? 10.914 -17.078 -5.234 1 91.56 113 MET B N 1
ATOM 1917 C CA . MET B 1 113 ? 9.828 -16.188 -4.848 1 91.56 113 MET B CA 1
ATOM 1918 C C . MET B 1 113 ? 9.984 -14.82 -5.508 1 91.56 113 MET B C 1
ATOM 1920 O O . MET B 1 113 ? 11.078 -14.469 -5.965 1 91.56 113 MET B O 1
ATOM 1924 N N . HIS B 1 114 ? 8.898 -14.125 -5.609 1 92.12 114 HIS B N 1
ATOM 1925 C CA . HIS B 1 114 ? 8.836 -12.719 -5.996 1 92.12 114 HIS B CA 1
ATOM 1926 C C . HIS B 1 114 ? 8.438 -11.836 -4.816 1 92.12 114 HIS B C 1
ATOM 1928 O O . HIS B 1 114 ? 7.441 -12.109 -4.141 1 92.12 114 HIS B O 1
ATOM 1934 N N . VAL B 1 115 ? 9.258 -10.836 -4.582 1 94.5 115 VAL B N 1
ATOM 1935 C CA . VAL B 1 115 ? 8.992 -9.898 -3.494 1 94.5 115 VAL B CA 1
ATOM 1936 C C . VAL B 1 115 ? 8.727 -8.508 -4.059 1 94.5 115 VAL B C 1
ATOM 1938 O O . VAL B 1 115 ? 9.586 -7.93 -4.734 1 94.5 115 VAL B O 1
ATOM 1941 N N . ASN B 1 116 ? 7.547 -8.008 -3.795 1 95.75 116 ASN B N 1
ATOM 1942 C CA . ASN B 1 116 ? 7.215 -6.633 -4.141 1 95.75 116 ASN B CA 1
ATOM 1943 C C . ASN B 1 116 ? 7.102 -5.754 -2.9 1 95.75 116 ASN B C 1
ATOM 1945 O O . ASN B 1 116 ? 6.426 -6.117 -1.936 1 95.75 116 ASN B O 1
ATOM 1949 N N . VAL B 1 117 ? 7.793 -4.66 -2.928 1 97.88 117 VAL B N 1
ATOM 1950 C CA . VAL B 1 117 ? 7.758 -3.703 -1.827 1 97.88 117 VAL B CA 1
ATOM 1951 C C . VAL B 1 117 ? 7.387 -2.32 -2.355 1 97.88 117 VAL B C 1
ATOM 1953 O O . VAL B 1 117 ? 7.926 -1.87 -3.369 1 97.88 117 VAL B O 1
ATOM 1956 N N . VAL B 1 118 ? 6.496 -1.675 -1.688 1 98.06 118 VAL B N 1
ATOM 1957 C CA . VAL B 1 118 ? 6.176 -0.279 -1.969 1 98.06 118 VAL B CA 1
ATOM 1958 C C . VAL B 1 118 ? 6.172 0.522 -0.669 1 98.06 118 VAL B C 1
ATOM 1960 O O . VAL B 1 118 ? 5.594 0.091 0.332 1 98.06 118 VAL B O 1
ATOM 1963 N N . LEU B 1 119 ? 6.848 1.596 -0.643 1 98.56 119 LEU B N 1
ATOM 1964 C CA . LEU B 1 119 ? 6.824 2.535 0.472 1 98.56 119 LEU B CA 1
ATOM 1965 C C . LEU B 1 119 ? 6.176 3.854 0.057 1 98.56 119 LEU B C 1
ATOM 1967 O O . LEU B 1 119 ? 6.59 4.469 -0.931 1 98.56 119 LEU B O 1
ATOM 1971 N N . TYR B 1 120 ? 5.164 4.227 0.758 1 98.06 120 TYR B N 1
ATOM 1972 C CA . TYR B 1 120 ? 4.52 5.52 0.558 1 98.06 120 TYR B CA 1
ATOM 1973 C C . TYR B 1 120 ? 4.969 6.523 1.612 1 98.06 120 TYR B C 1
ATOM 1975 O O . TYR B 1 120 ? 5.066 6.188 2.795 1 98.06 120 TYR B O 1
ATOM 1983 N N . ALA B 1 121 ? 5.25 7.641 1.189 1 97.5 121 ALA B N 1
ATOM 1984 C CA . ALA B 1 121 ? 5.633 8.742 2.066 1 97.5 121 ALA B CA 1
ATOM 1985 C C . ALA B 1 121 ? 4.668 9.922 1.919 1 97.5 121 ALA B C 1
ATOM 1987 O O . ALA B 1 121 ? 4.551 10.5 0.838 1 97.5 121 ALA B O 1
ATOM 1988 N N . LEU B 1 122 ? 3.998 10.32 2.975 1 96.19 122 LEU B N 1
ATOM 1989 C CA . LEU B 1 122 ? 3.014 11.398 2.943 1 96.19 122 LEU B CA 1
ATOM 1990 C C . LEU B 1 122 ? 3.4 12.516 3.91 1 96.19 122 LEU B C 1
ATOM 1992 O O . LEU B 1 122 ? 3.562 12.273 5.109 1 96.19 122 LEU B O 1
ATOM 1996 N N . TYR B 1 123 ? 3.523 13.703 3.387 1 94 123 TYR B N 1
ATOM 1997 C CA . TYR B 1 123 ? 3.92 14.867 4.168 1 94 123 TYR B CA 1
ATOM 1998 C C . TYR B 1 123 ? 2.771 15.359 5.043 1 94 123 TYR B C 1
ATOM 2000 O O . TYR B 1 123 ? 1.628 15.438 4.59 1 94 123 TYR B O 1
ATOM 2008 N N . TRP B 1 124 ? 3.098 15.539 6.301 1 87.06 124 TRP B N 1
ATOM 2009 C CA . TRP B 1 124 ? 2.041 16.031 7.18 1 87.06 124 TRP B CA 1
ATOM 2010 C C . TRP B 1 124 ? 2.447 17.344 7.844 1 87.06 124 TRP B C 1
ATOM 2012 O O . TRP B 1 124 ? 3.639 17.625 7.98 1 87.06 124 TRP B O 1
ATOM 2022 N N . GLU B 1 125 ? 1.494 18.25 7.965 1 75.75 125 GLU B N 1
ATOM 2023 C CA . GLU B 1 125 ? 1.746 19.516 8.664 1 75.75 125 GLU B CA 1
ATOM 2024 C C . GLU B 1 125 ? 0.964 19.578 9.969 1 75.75 125 GLU B C 1
ATOM 2026 O O . GLU B 1 125 ? -0.142 19.047 10.07 1 75.75 125 GLU B O 1
#

Sequence (250 aa):
MTNEYYEARRSSITLPLPGTKFRPSVVVGVIEEVCRSLVGDRPYVYDEIQVLIKEICSEIQQRVVRLGYERYKFVTHVTITEAAHQGMRIASRGLWDPVTDGYAAYTHSTESMHVNVVLYALYWEMTNEYYEARRSSITLPLPGTKFRPSVVVGVIEEVCRSLVGDRPYVYDEIQVLIKEICSEIQQRVVRLGYERYKFVTHVTITEAAHQGMRIASRGLWDPVTDGYAAYTHSTESMHVNVVLYALYWE

Radius of gyration: 18.82 Å; Cα contacts (8 Å, |Δi|>4): 419; chains: 2; bounding box: 42×50×50 Å

Foldseek 3Di:
DPPCPPPPPPPPPPAFDPQQADDQVVLLVQLVVLCCVLVPADADDPVCVVVSVVSSVVSSVVVVVVSRNPQKDKDKDKDKAFPDPDDDDDDDDDPADPVRKDKYWDWDDDNTMIMIMMMIIHGDD/DPPCPPPPPPPPPPAFDPQQADDQVVLLVQLVVLCCVLVPQDADDPVCVVVSVVSSVVSSVVVVVVSRNPQKDKDKDKDKAFPDPDDDDDDDDDPADPVRKDKYWDWDDDNTMIMIMMMIIHGDD

Organism: Trypanosoma cruzi (strain CL Brener) (NCBI:txid353153)